Protein AF-A0A847GT94-F1 (afdb_monomer)

Radius of gyration: 16.69 Å; Cα contacts (8 Å, |Δi|>4): 353; chains: 1; bounding box: 42×31×48 Å

Secondary structure (DSSP, 8-state):
--HHHHHHHHHH-EEE-S-B-HHHHHHHHHHHHHHHH-TTT--HHHHHHHHHHHT-SS-TTTSS-BGGGSGGGGGGGGTT-TT-TTB-TTEEEETTEEEEHHHHTTHHHHHHHHHHHHTTSSHHHHSHHHHHHHHHHHHHHSTTHHHHHHHHSSS--S--HHHHHHHHHHHHHTTT-SSPPP-GGGS-TEEEPP-SBP-S--EEEETBEEEE-

Solvent-accessible surface area (backbone atoms only — not comparable to full-atom values): 11374 Å² total; per-residue (Å²): 134,56,54,67,54,9,53,53,45,26,61,69,44,61,32,34,25,16,35,22,36,52,69,51,55,51,42,35,50,53,49,48,53,52,40,62,73,33,64,93,72,32,46,74,67,55,52,46,52,42,51,54,45,57,72,33,90,87,34,75,89,67,43,38,39,37,57,62,55,36,84,90,38,38,72,64,55,60,76,78,64,80,92,54,98,45,59,41,80,52,26,26,9,48,90,78,36,18,34,43,33,74,20,55,32,27,24,51,52,16,30,54,28,39,56,33,32,78,71,65,40,63,44,85,58,23,32,70,69,42,44,47,51,46,58,51,42,55,55,67,73,52,48,45,75,67,42,39,53,65,61,64,44,89,56,93,55,65,57,38,67,67,36,25,41,41,25,18,54,39,18,31,47,42,72,84,31,95,78,54,79,71,60,66,87,56,31,32,75,54,37,43,48,36,83,54,61,54,88,65,72,43,32,38,32,50,67,96,44,78,48,72,61

Mean predicted aligned error: 7.81 Å

Foldseek 3Di:
DFFVVLLVVLQVAEFEAFAECAVQVLVLLVQVLVLLPDCVNDPPVLLLVLVCLCLDLPRVQPAWFFVCLHDVNQQVRRVPPPPTPGYDGQWAFYPFFIARSVLLRLLRLLQSLLSCCVVVHPVVCSDLVNSLVSLVCSCVVVCPDVVVVVVVPPDRHNDHSVSNSQSSVVSNVCSPDVDDDHPRSRTSPNYGYDPHHRPDWTWIHRPPDITID

pLDDT: mean 77.27, std 16.98, range [35.47, 96.38]

Structure (mmCIF, N/CA/C/O backbone):
data_AF-A0A847GT94-F1
#
_entry.id   AF-A0A847GT94-F1
#
loop_
_atom_site.group_PDB
_atom_site.id
_atom_site.type_symbol
_atom_site.label_atom_id
_atom_site.label_alt_id
_atom_site.label_comp_id
_atom_site.label_asym_id
_atom_site.label_entity_id
_atom_site.label_seq_id
_atom_site.pdbx_PDB_ins_code
_atom_site.Cartn_x
_atom_site.Cartn_y
_atom_site.Cartn_z
_atom_site.occupancy
_atom_site.B_iso_or_equiv
_atom_site.auth_seq_id
_atom_site.auth_comp_id
_atom_site.auth_asym_id
_atom_site.auth_atom_id
_atom_site.pdbx_PDB_model_num
ATOM 1 N N . MET A 1 1 ? 13.323 4.684 19.545 1.00 46.75 1 MET A N 1
ATOM 2 C CA . MET A 1 1 ? 12.422 4.563 20.713 1.00 46.75 1 MET A CA 1
ATOM 3 C C . MET A 1 1 ? 10.930 4.605 20.317 1.00 46.75 1 MET A C 1
ATOM 5 O O . MET A 1 1 ? 10.090 4.721 21.194 1.00 46.75 1 MET A O 1
ATOM 9 N N . ASN A 1 2 ? 10.575 4.447 19.026 1.00 64.31 2 ASN A N 1
ATOM 10 C CA . ASN A 1 2 ? 9.216 4.739 18.525 1.00 64.31 2 ASN A CA 1
ATOM 11 C C . ASN A 1 2 ? 8.409 3.483 18.176 1.00 64.31 2 ASN A C 1
ATOM 13 O O . ASN A 1 2 ? 7.208 3.449 18.407 1.00 64.31 2 ASN A O 1
ATOM 17 N N . GLU A 1 3 ? 9.080 2.436 17.689 1.00 74.75 3 GLU A N 1
ATOM 18 C CA . GLU A 1 3 ? 8.425 1.208 17.227 1.00 74.75 3 GLU A CA 1
ATOM 19 C C . GLU A 1 3 ? 7.722 0.451 18.357 1.00 74.75 3 GLU A C 1
ATOM 21 O O . GLU A 1 3 ? 6.544 0.125 18.268 1.00 74.75 3 GLU A O 1
ATOM 26 N N . PHE A 1 4 ? 8.428 0.233 19.469 1.00 72.12 4 PHE A N 1
ATOM 27 C CA . PHE A 1 4 ? 7.876 -0.460 20.631 1.00 72.12 4 PHE A CA 1
ATOM 28 C C . PHE A 1 4 ? 6.664 0.275 21.223 1.00 72.12 4 PHE A C 1
ATOM 30 O O . PHE A 1 4 ? 5.657 -0.347 21.548 1.00 72.12 4 PHE A O 1
ATOM 37 N N . THR A 1 5 ? 6.729 1.605 21.309 1.00 73.31 5 THR A N 1
ATOM 38 C CA . THR A 1 5 ? 5.626 2.444 21.797 1.00 73.31 5 THR A CA 1
ATOM 39 C C . THR A 1 5 ? 4.419 2.395 20.857 1.00 73.31 5 THR A C 1
ATOM 41 O O . THR A 1 5 ? 3.291 2.280 21.336 1.00 73.31 5 THR A O 1
ATOM 44 N N . GLY A 1 6 ? 4.641 2.424 19.537 1.00 75.38 6 GLY A N 1
ATOM 45 C CA . GLY A 1 6 ? 3.583 2.268 18.534 1.00 75.38 6 GLY A CA 1
ATOM 46 C C . GLY A 1 6 ? 2.891 0.907 18.634 1.00 75.38 6 GLY A C 1
ATOM 47 O O . GLY A 1 6 ? 1.664 0.845 18.699 1.00 75.38 6 GLY A O 1
ATOM 48 N N . LEU A 1 7 ? 3.667 -0.175 18.764 1.00 80.44 7 LEU A N 1
ATOM 49 C CA . LEU A 1 7 ? 3.149 -1.535 18.952 1.00 80.44 7 LEU A CA 1
ATOM 50 C C . LEU A 1 7 ? 2.350 -1.686 20.251 1.00 80.44 7 LEU A C 1
ATOM 52 O O . LEU A 1 7 ? 1.269 -2.275 20.244 1.00 80.44 7 LEU A O 1
ATOM 56 N N . LEU A 1 8 ? 2.856 -1.157 21.370 1.00 82.38 8 LEU A N 1
ATOM 57 C CA . LEU A 1 8 ? 2.126 -1.166 22.639 1.00 82.38 8 LEU A CA 1
ATOM 58 C C . LEU A 1 8 ? 0.804 -0.417 22.511 1.00 82.38 8 LEU A C 1
ATOM 60 O O . LEU A 1 8 ? -0.237 -0.939 22.902 1.00 82.38 8 LEU A O 1
ATOM 64 N N . ARG A 1 9 ? 0.822 0.776 21.914 1.00 81.56 9 ARG A N 1
ATOM 65 C CA . ARG A 1 9 ? -0.394 1.560 21.719 1.00 81.56 9 ARG A CA 1
ATOM 66 C C . ARG A 1 9 ? -1.402 0.815 20.851 1.00 81.56 9 ARG A C 1
ATOM 68 O O . ARG A 1 9 ? -2.532 0.631 21.284 1.00 81.56 9 ARG A O 1
ATOM 75 N N . LYS A 1 10 ? -0.972 0.285 19.701 1.00 85.81 10 LYS A N 1
ATOM 76 C CA . LYS A 1 10 ? -1.795 -0.525 18.785 1.00 85.81 10 LYS A CA 1
ATOM 77 C C . LYS A 1 10 ? -2.488 -1.698 19.499 1.00 85.81 10 LYS A C 1
ATOM 79 O O . LYS A 1 10 ? -3.627 -2.024 19.181 1.00 85.81 10 LYS A O 1
ATOM 84 N N . LYS A 1 11 ? -1.841 -2.313 20.495 1.00 86.06 11 LYS A N 1
ATOM 85 C CA . LYS A 1 11 ? -2.429 -3.395 21.309 1.00 86.06 11 LYS A CA 1
ATOM 86 C C . LYS A 1 11 ? -3.466 -2.922 22.329 1.00 86.06 11 LYS A C 1
ATOM 88 O O . LYS A 1 11 ? -4.255 -3.745 22.777 1.00 86.06 11 LYS A O 1
ATOM 93 N N . HIS A 1 12 ? -3.463 -1.652 22.719 1.00 85.88 12 HIS A N 1
ATOM 94 C CA . HIS A 1 12 ? -4.365 -1.105 23.737 1.00 85.88 12 HIS A CA 1
ATOM 95 C C . HIS A 1 12 ? -5.502 -0.248 23.169 1.00 85.88 12 HIS A C 1
ATOM 97 O O . HIS A 1 12 ? -6.468 -0.003 23.886 1.00 85.88 12 HIS A O 1
ATOM 103 N N . GLU A 1 13 ? -5.419 0.177 21.907 1.00 84.44 13 GLU A N 1
ATOM 104 C CA . GLU A 1 13 ? -6.506 0.901 21.241 1.00 84.44 13 GLU A CA 1
ATOM 105 C C . GLU A 1 13 ? -7.757 0.022 21.087 1.00 84.44 13 GLU A C 1
ATOM 107 O O . GLU A 1 13 ? -7.681 -1.148 20.700 1.00 84.44 13 GLU A O 1
ATOM 112 N N . TYR A 1 14 ? -8.912 0.616 21.371 1.00 86.88 14 TYR A N 1
ATOM 113 C CA . TYR A 1 14 ? -10.235 0.014 21.251 1.00 86.88 14 TYR A CA 1
ATOM 114 C C . TYR A 1 14 ? -11.170 0.992 20.547 1.00 86.88 14 TYR A C 1
ATOM 116 O O . TYR A 1 14 ? -10.943 2.199 20.558 1.00 86.88 14 TYR A O 1
ATOM 124 N N . GLY A 1 15 ? -12.218 0.456 19.930 1.00 85.44 15 GLY A N 1
ATOM 125 C CA . GLY A 1 15 ? -13.186 1.252 19.191 1.00 85.44 15 GLY A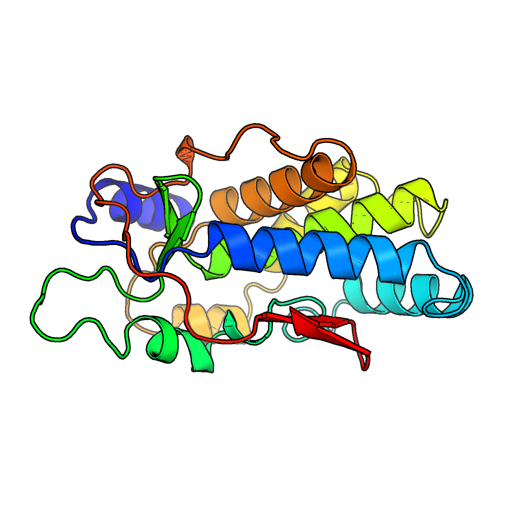 CA 1
ATOM 126 C C . GLY A 1 15 ? -13.519 0.657 17.833 1.00 85.44 15 GLY A C 1
ATOM 127 O O . GLY A 1 15 ? -13.135 -0.466 17.502 1.00 85.44 15 GLY A O 1
ATOM 128 N N . GLN A 1 16 ? -14.264 1.420 17.058 1.00 87.38 16 GLN A N 1
ATOM 129 C CA . GLN A 1 16 ? -14.682 1.122 15.705 1.00 87.38 16 GLN A CA 1
ATOM 130 C C . GLN A 1 16 ? -13.599 1.594 14.723 1.00 87.38 16 GLN A C 1
ATOM 132 O O . GLN A 1 16 ? -13.116 2.722 14.820 1.00 87.38 16 GLN A O 1
ATOM 137 N N . GLY A 1 17 ? -13.182 0.740 13.788 1.00 86.25 17 GLY A N 1
ATOM 138 C CA . GLY A 1 17 ? -12.301 1.159 12.697 1.00 86.25 17 GLY A CA 1
ATOM 139 C C . GLY A 1 17 ? -12.981 2.188 11.792 1.00 86.25 17 GLY A C 1
ATOM 140 O O . GLY A 1 17 ? -14.202 2.302 11.801 1.00 86.25 17 GLY A O 1
ATOM 141 N N . GLY A 1 18 ? -12.205 2.917 10.989 1.00 85.44 18 GLY A N 1
ATOM 142 C CA . GLY A 1 18 ? -12.775 3.730 9.911 1.00 85.44 18 GLY A CA 1
ATOM 143 C C . GLY A 1 18 ? -13.388 2.877 8.793 1.00 85.44 18 GLY A C 1
ATOM 144 O O . GLY A 1 18 ? -13.402 1.640 8.863 1.00 85.44 18 GLY A O 1
ATOM 145 N N . TYR A 1 19 ? -13.836 3.545 7.725 1.00 87.56 19 TYR A N 1
ATOM 146 C CA . TYR A 1 19 ? -14.555 2.923 6.611 1.00 87.56 19 TYR A CA 1
ATOM 147 C C . TYR A 1 19 ? -13.924 1.623 6.096 1.00 87.56 19 TYR A C 1
ATOM 149 O O . TYR A 1 19 ? -12.701 1.460 6.010 1.00 87.56 19 TYR A O 1
ATOM 157 N N . ARG A 1 20 ? -14.789 0.717 5.646 1.00 91.12 20 ARG A N 1
ATOM 158 C CA . ARG A 1 20 ? -14.417 -0.517 4.962 1.00 91.12 20 ARG A CA 1
ATOM 159 C C . ARG A 1 20 ? -13.917 -0.240 3.546 1.00 91.12 20 ARG A C 1
ATOM 161 O O . ARG A 1 20 ? -14.679 0.204 2.686 1.00 91.12 20 ARG A O 1
ATOM 168 N N . ALA A 1 21 ? -12.653 -0.566 3.293 1.00 90.69 21 ALA A N 1
ATOM 169 C CA . ALA A 1 21 ? -11.931 -0.247 2.061 1.00 90.69 21 ALA A CA 1
ATOM 170 C C . ALA A 1 21 ? -11.739 -1.441 1.101 1.00 90.69 21 ALA A C 1
ATOM 172 O O . ALA A 1 21 ? -11.140 -1.272 0.043 1.00 90.69 21 ALA A O 1
ATOM 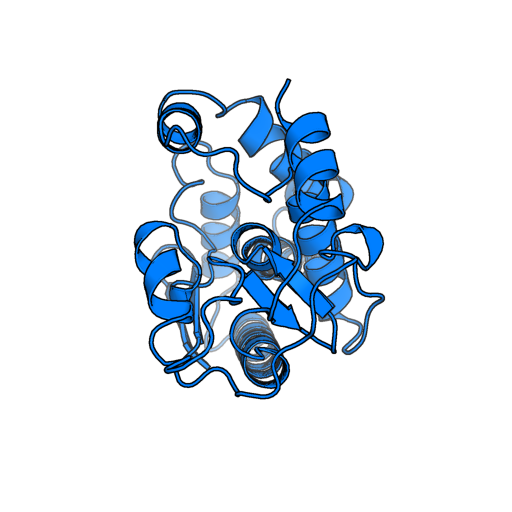173 N N . ASP A 1 22 ? -12.256 -2.631 1.428 1.00 91.94 22 ASP A N 1
ATOM 174 C CA . ASP A 1 22 ? -12.043 -3.890 0.683 1.00 91.94 22 ASP A CA 1
ATOM 175 C C . ASP A 1 22 ? -12.205 -3.771 -0.827 1.00 91.94 22 ASP A C 1
ATOM 177 O O . ASP A 1 22 ? -11.292 -4.057 -1.605 1.00 91.94 22 ASP A O 1
ATOM 181 N N . VAL A 1 23 ? -13.394 -3.323 -1.226 1.00 91.25 23 VAL A N 1
ATOM 182 C CA . VAL A 1 23 ? -13.789 -3.206 -2.627 1.00 91.25 23 VAL A CA 1
ATOM 183 C C . VAL A 1 23 ? -12.944 -2.145 -3.321 1.00 91.25 23 VAL A C 1
ATOM 185 O O . VAL A 1 23 ? -12.476 -2.371 -4.433 1.00 91.25 23 VAL A O 1
ATOM 188 N N . LYS A 1 24 ? -12.707 -1.012 -2.654 1.00 89.75 24 LYS A N 1
ATOM 189 C CA . LYS A 1 24 ? -11.990 0.125 -3.232 1.00 89.75 24 LYS A CA 1
ATOM 190 C C . LYS A 1 24 ? -10.510 -0.154 -3.438 1.00 89.75 24 LYS A C 1
ATOM 192 O O . LYS A 1 24 ? -9.996 0.109 -4.521 1.00 89.75 24 LYS A O 1
ATOM 197 N N . LEU A 1 25 ? -9.853 -0.784 -2.469 1.00 91.69 25 LEU A N 1
ATOM 198 C CA . LEU A 1 25 ? -8.471 -1.222 -2.631 1.00 91.69 25 LEU A CA 1
ATOM 199 C C . LEU A 1 25 ? -8.363 -2.268 -3.749 1.00 91.69 25 LEU A C 1
ATOM 201 O O . LEU A 1 25 ? -7.450 -2.184 -4.568 1.00 91.69 25 LEU A O 1
ATOM 205 N N . LEU A 1 26 ? -9.283 -3.240 -3.821 1.00 92.19 26 LEU A N 1
ATOM 206 C CA . LEU A 1 26 ? -9.260 -4.253 -4.884 1.00 92.19 26 LEU A CA 1
ATOM 207 C C . LEU A 1 26 ? -9.469 -3.637 -6.276 1.00 92.19 26 LEU A C 1
ATOM 209 O O . LEU A 1 26 ? -8.779 -4.017 -7.222 1.00 92.19 26 LEU A O 1
ATOM 213 N N . GLN A 1 27 ? -10.393 -2.682 -6.402 1.00 90.50 27 GLN A N 1
ATOM 214 C CA . GLN A 1 27 ? -10.591 -1.920 -7.635 1.00 90.50 27 GLN A CA 1
ATOM 215 C C . GLN A 1 27 ? -9.317 -1.163 -8.017 1.00 90.50 27 GLN A C 1
ATOM 217 O O . GLN A 1 27 ? -8.862 -1.300 -9.149 1.00 90.50 27 GLN A O 1
ATOM 222 N N . LEU A 1 28 ? -8.690 -0.463 -7.066 1.00 88.62 28 LEU A N 1
ATOM 223 C CA . LEU A 1 28 ? -7.437 0.258 -7.293 1.00 88.62 28 LEU A CA 1
ATOM 224 C C . LEU A 1 28 ? -6.326 -0.671 -7.793 1.00 88.62 28 LEU A C 1
ATOM 226 O O . LEU A 1 28 ? -5.684 -0.371 -8.798 1.00 88.62 28 LEU A O 1
ATOM 230 N N . ARG A 1 29 ? -6.144 -1.831 -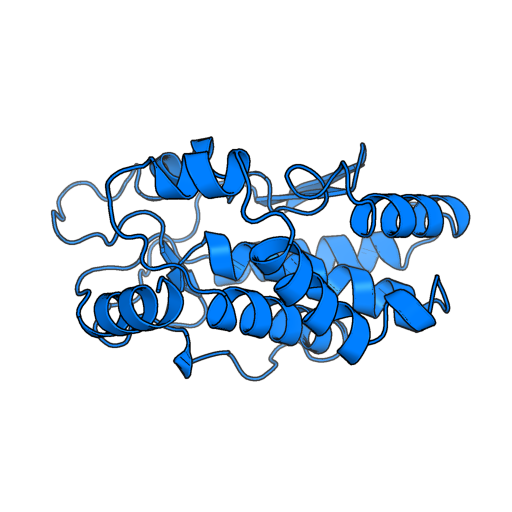7.153 1.00 90.44 29 ARG A N 1
ATOM 231 C CA . ARG A 1 29 ? -5.191 -2.865 -7.588 1.00 90.44 29 ARG A CA 1
ATOM 232 C C . ARG A 1 29 ? -5.465 -3.321 -9.012 1.00 90.44 29 ARG A C 1
ATOM 234 O O . ARG A 1 29 ? -4.548 -3.349 -9.824 1.00 90.44 29 ARG A O 1
ATOM 241 N N . ASN A 1 30 ? -6.706 -3.691 -9.317 1.00 90.56 30 ASN A N 1
ATOM 242 C CA . ASN A 1 30 ? -7.056 -4.215 -10.635 1.00 90.56 30 ASN A CA 1
ATOM 243 C C . ASN A 1 30 ? -6.861 -3.159 -11.731 1.00 90.56 30 ASN A C 1
ATOM 245 O O . ASN A 1 30 ? -6.281 -3.473 -12.771 1.00 90.56 30 ASN A O 1
ATOM 249 N N . SER A 1 31 ? -7.277 -1.914 -11.481 1.00 87.44 31 SER A N 1
ATOM 250 C CA . SER A 1 31 ? -7.027 -0.790 -12.386 1.00 87.44 31 SER A CA 1
ATOM 251 C C . SER A 1 31 ? -5.530 -0.597 -12.614 1.00 87.44 31 SER A C 1
ATOM 253 O O . SER A 1 31 ? -5.082 -0.550 -13.758 1.00 87.44 31 SER A O 1
ATOM 255 N N . PHE A 1 32 ? -4.739 -0.588 -11.538 1.00 86.56 32 PHE A N 1
ATOM 256 C CA . PHE A 1 32 ? -3.298 -0.382 -11.618 1.00 86.56 32 PHE A CA 1
ATOM 257 C C . PHE A 1 32 ? -2.576 -1.501 -12.376 1.00 86.56 32 PHE A C 1
ATOM 259 O O . PHE A 1 32 ? -1.780 -1.225 -13.271 1.00 86.56 32 PHE A O 1
ATOM 266 N N . VAL A 1 33 ? -2.879 -2.767 -12.073 1.00 90.12 33 VAL A N 1
ATOM 267 C CA . VAL A 1 33 ? -2.298 -3.924 -12.773 1.00 90.12 33 VAL A CA 1
ATOM 268 C C . VAL A 1 33 ? -2.640 -3.884 -14.262 1.00 90.12 33 VAL A C 1
ATOM 270 O O . VAL A 1 33 ? -1.766 -4.128 -15.095 1.00 90.12 33 VAL A O 1
ATOM 273 N N . ASN A 1 34 ? -3.886 -3.552 -14.611 1.00 88.75 34 ASN A N 1
ATOM 274 C CA . ASN A 1 34 ? -4.305 -3.424 -16.004 1.00 88.75 34 ASN A CA 1
ATOM 275 C C . ASN A 1 34 ? -3.540 -2.307 -16.728 1.00 88.75 34 ASN A C 1
ATOM 277 O O . ASN A 1 34 ? -3.028 -2.531 -17.823 1.00 88.75 34 ASN A O 1
ATOM 281 N N . TRP A 1 35 ? -3.410 -1.129 -16.114 1.00 84.69 35 TRP A N 1
ATOM 282 C CA . TRP A 1 35 ? -2.662 -0.017 -16.704 1.00 84.69 35 TRP A CA 1
ATOM 283 C C . TRP A 1 35 ? -1.181 -0.325 -16.855 1.00 84.69 35 TRP A C 1
ATOM 285 O O . TRP A 1 35 ? -0.620 -0.096 -17.920 1.00 84.69 35 TRP A O 1
ATOM 295 N N . TRP A 1 36 ? -0.553 -0.897 -15.829 1.00 89.12 36 TRP A N 1
ATOM 296 C CA . TRP A 1 36 ? 0.857 -1.254 -15.891 1.00 89.12 36 TRP A CA 1
ATOM 297 C C . TRP A 1 36 ? 1.131 -2.264 -17.005 1.00 89.12 36 TRP A C 1
ATOM 299 O O . TRP A 1 36 ? 2.090 -2.129 -17.760 1.00 89.12 36 TRP A O 1
ATOM 309 N N . ARG A 1 37 ? 0.296 -3.298 -17.131 1.00 90.44 37 ARG A N 1
ATOM 310 C CA . ARG A 1 37 ? 0.513 -4.369 -18.114 1.00 90.44 37 ARG A CA 1
ATOM 311 C C . ARG A 1 37 ? 0.142 -3.968 -19.538 1.00 90.44 37 ARG A C 1
ATOM 313 O O . ARG A 1 37 ? 0.598 -4.623 -20.470 1.00 90.44 37 ARG A O 1
ATOM 320 N N . ASN A 1 38 ? -0.649 -2.916 -19.726 1.00 87.88 38 ASN A N 1
ATOM 321 C CA . ASN A 1 38 ? -1.090 -2.478 -21.041 1.00 87.88 38 ASN A CA 1
ATOM 322 C C . ASN A 1 38 ? -0.145 -1.396 -21.623 1.00 87.88 38 ASN A C 1
ATOM 324 O O . ASN A 1 38 ? -0.104 -0.273 -21.114 1.00 87.88 38 ASN A O 1
ATOM 328 N N . PRO A 1 39 ? 0.572 -1.688 -22.729 1.00 83.81 39 PRO A N 1
ATOM 329 C CA . PRO A 1 39 ? 1.539 -0.763 -23.328 1.00 83.81 39 PRO A CA 1
ATOM 330 C C . PRO A 1 39 ? 0.945 0.550 -23.848 1.00 83.81 39 PRO A C 1
ATOM 332 O O . PRO A 1 39 ? 1.690 1.501 -24.056 1.00 83.81 39 PRO A O 1
ATOM 335 N N . SER A 1 40 ? -0.372 0.617 -24.069 1.00 84.50 40 SER A N 1
ATOM 336 C CA . SER A 1 40 ? -1.058 1.859 -24.442 1.00 84.50 40 SER A CA 1
ATOM 337 C C . SER A 1 40 ? -1.188 2.847 -23.279 1.00 84.50 40 SER A C 1
ATOM 339 O O . SER A 1 40 ? -1.467 4.015 -23.529 1.00 84.50 40 SER A O 1
ATOM 341 N N . TYR A 1 41 ? -1.004 2.394 -22.032 1.00 81.25 41 TYR A N 1
ATOM 342 C CA . TYR A 1 41 ? -1.007 3.248 -20.840 1.00 81.25 41 TYR A CA 1
ATOM 343 C C . TYR A 1 41 ? 0.396 3.489 -20.278 1.00 81.25 41 TYR A C 1
ATOM 345 O O . TYR A 1 41 ? 0.655 4.581 -19.786 1.00 81.25 41 TYR A O 1
ATOM 353 N N . PHE A 1 42 ? 1.283 2.488 -20.337 1.00 82.88 42 PHE A N 1
ATOM 354 C CA . PHE A 1 42 ? 2.659 2.600 -19.848 1.00 82.88 42 PHE A CA 1
ATOM 355 C C . PHE A 1 42 ? 3.661 1.939 -20.794 1.00 82.88 42 PHE A C 1
ATOM 357 O O . PHE A 1 42 ? 3.789 0.709 -20.860 1.00 82.88 42 PHE A O 1
ATOM 364 N N . SER A 1 43 ? 4.456 2.767 -21.461 1.00 88.56 43 SER A N 1
ATOM 365 C CA . SER A 1 43 ? 5.669 2.330 -22.144 1.00 88.56 43 SER A CA 1
ATOM 366 C C . SER A 1 43 ? 6.729 1.865 -21.140 1.00 88.56 43 SER A C 1
ATOM 368 O O . SER A 1 43 ? 6.748 2.245 -19.966 1.00 88.56 43 SER A O 1
ATOM 370 N N . ARG A 1 44 ? 7.688 1.061 -21.610 1.00 90.06 44 ARG A N 1
ATOM 371 C CA . ARG A 1 44 ? 8.809 0.600 -20.776 1.00 90.06 44 ARG A CA 1
ATOM 372 C C . ARG A 1 44 ? 9.633 1.763 -20.201 1.00 90.06 44 ARG A C 1
ATOM 374 O O . ARG A 1 44 ? 10.083 1.676 -19.062 1.00 90.06 44 ARG A O 1
ATOM 381 N N . SER A 1 45 ? 9.823 2.840 -20.965 1.00 89.00 45 SER A N 1
ATOM 382 C CA . SER A 1 45 ? 10.546 4.039 -20.517 1.00 89.00 45 SER A CA 1
ATOM 383 C C . SER A 1 45 ? 9.815 4.778 -19.401 1.00 89.00 45 SER A C 1
ATOM 385 O O . SER A 1 45 ? 10.455 5.193 -18.438 1.00 89.00 45 SER A O 1
ATOM 387 N N . GLU A 1 46 ? 8.488 4.894 -19.487 1.00 86.38 46 GLU A N 1
ATOM 388 C CA . GLU A 1 46 ? 7.681 5.519 -18.432 1.00 86.38 46 GLU A CA 1
ATOM 389 C C . GLU A 1 46 ? 7.742 4.696 -17.147 1.00 86.38 46 GLU A C 1
ATOM 391 O O . GLU A 1 46 ? 7.989 5.250 -16.080 1.00 86.38 46 GLU A O 1
ATOM 396 N N . LYS A 1 47 ? 7.645 3.365 -17.245 1.00 88.12 47 LYS A N 1
ATOM 397 C CA . LYS A 1 47 ? 7.828 2.464 -16.095 1.00 88.12 47 LYS A CA 1
ATOM 398 C C . LYS A 1 47 ? 9.209 2.610 -15.447 1.00 88.12 47 LYS A C 1
ATOM 400 O O . LYS A 1 47 ? 9.323 2.597 -14.225 1.00 88.12 47 LYS A O 1
ATOM 405 N N . GLN A 1 48 ? 10.270 2.769 -16.242 1.00 89.44 48 GLN A N 1
ATOM 406 C CA . GLN A 1 48 ? 11.615 3.000 -15.708 1.00 89.44 48 GLN A CA 1
ATOM 407 C C . GLN A 1 48 ? 11.724 4.364 -15.012 1.00 89.44 48 GLN A C 1
ATOM 409 O O . GLN A 1 48 ? 12.313 4.441 -13.935 1.00 89.44 48 GLN A O 1
ATOM 414 N N . ALA A 1 49 ? 11.152 5.424 -15.590 1.00 83.75 49 ALA A N 1
ATOM 415 C CA . ALA A 1 49 ? 11.126 6.753 -14.977 1.00 83.75 49 ALA A CA 1
ATOM 416 C C . ALA A 1 49 ? 10.374 6.735 -13.638 1.00 83.75 49 ALA A C 1
ATOM 418 O O . ALA A 1 49 ? 10.876 7.240 -12.637 1.00 83.75 49 ALA A O 1
ATOM 419 N N . VAL A 1 50 ? 9.233 6.047 -13.607 1.00 81.44 50 VAL A N 1
ATOM 420 C CA . VAL A 1 50 ? 8.449 5.744 -12.406 1.00 81.44 50 VAL A CA 1
ATOM 421 C C . VAL A 1 50 ? 9.306 5.099 -11.311 1.00 81.44 50 VAL A C 1
ATOM 423 O O . VAL A 1 50 ? 9.303 5.573 -10.175 1.00 81.44 50 VAL A O 1
ATOM 426 N N . ILE A 1 51 ? 10.047 4.033 -11.632 1.00 86.44 51 ILE A N 1
ATOM 427 C CA . ILE A 1 51 ? 10.876 3.320 -10.649 1.00 86.44 51 ILE A CA 1
ATOM 428 C C . ILE A 1 51 ? 12.064 4.166 -10.190 1.00 86.44 51 ILE A C 1
ATOM 430 O O . ILE A 1 51 ? 12.398 4.161 -9.006 1.00 86.44 51 ILE A O 1
ATOM 434 N N . ASN A 1 52 ? 12.669 4.940 -11.088 1.00 82.94 52 ASN A N 1
ATOM 435 C CA . ASN A 1 52 ? 13.742 5.859 -10.719 1.00 82.94 52 ASN A CA 1
ATOM 436 C C . ASN A 1 52 ? 13.247 6.925 -9.730 1.00 82.94 52 ASN A C 1
ATOM 438 O O . ASN A 1 52 ? 13.934 7.211 -8.750 1.00 82.94 52 ASN A O 1
ATOM 442 N N . GLU A 1 53 ? 12.050 7.469 -9.960 1.00 77.06 53 GLU A N 1
ATOM 443 C CA . GLU A 1 53 ? 11.422 8.455 -9.080 1.00 77.06 53 GLU A CA 1
ATOM 444 C C . GLU A 1 53 ? 11.070 7.845 -7.717 1.00 77.06 53 GLU A C 1
ATOM 446 O O . GLU A 1 53 ? 11.425 8.401 -6.679 1.00 77.06 53 GLU A O 1
ATOM 451 N N . LEU A 1 54 ? 10.458 6.654 -7.716 1.00 76.38 54 LEU A N 1
ATOM 452 C CA . LEU A 1 54 ? 10.113 5.884 -6.515 1.00 76.38 54 LEU A CA 1
ATOM 453 C C . LEU A 1 54 ? 11.329 5.665 -5.606 1.00 76.38 54 LEU A C 1
ATOM 455 O O . LEU A 1 54 ? 11.239 5.808 -4.391 1.00 76.38 54 LEU A O 1
ATOM 459 N N . HIS A 1 55 ? 12.477 5.322 -6.194 1.00 76.69 55 HIS A N 1
ATOM 460 C CA . HIS A 1 55 ? 13.709 5.030 -5.457 1.00 76.69 55 HIS A CA 1
ATOM 461 C C . HIS A 1 55 ? 14.611 6.253 -5.241 1.00 76.69 55 HIS A C 1
ATOM 463 O O . HIS A 1 55 ? 15.681 6.116 -4.625 1.00 76.69 55 HIS A O 1
ATOM 469 N N . SER A 1 56 ? 14.178 7.440 -5.679 1.00 72.75 56 SER A N 1
ATOM 470 C CA . SER A 1 56 ? 14.875 8.706 -5.461 1.00 72.75 56 SER A CA 1
ATOM 471 C C . SER A 1 56 ? 14.837 9.131 -3.989 1.00 72.75 56 SER A C 1
ATOM 473 O O . SER A 1 56 ? 13.863 8.921 -3.266 1.00 72.75 56 SER A O 1
ATOM 475 N N . ILE A 1 57 ? 15.920 9.748 -3.514 1.00 59.84 57 ILE A N 1
ATOM 476 C CA . ILE A 1 57 ? 16.052 10.220 -2.125 1.00 59.84 57 ILE A CA 1
ATOM 477 C C . ILE A 1 57 ? 15.210 11.489 -1.884 1.00 59.84 57 ILE A C 1
ATOM 479 O O . ILE A 1 57 ? 14.815 11.753 -0.750 1.00 59.84 57 ILE A O 1
ATOM 483 N N . SER A 1 58 ? 14.898 12.255 -2.935 1.00 56.00 58 SER A N 1
ATOM 484 C CA . SER A 1 58 ? 14.170 13.531 -2.856 1.00 56.00 58 SER A CA 1
ATOM 485 C C . SER A 1 58 ? 12.644 13.414 -2.968 1.00 56.00 58 SER A C 1
ATOM 487 O O . SER A 1 58 ? 11.951 14.362 -2.604 1.00 56.00 58 SER A O 1
ATOM 489 N N . SER A 1 59 ? 12.111 12.275 -3.427 1.00 51.88 59 SER A N 1
ATOM 490 C CA . SER A 1 59 ? 10.670 12.066 -3.663 1.00 51.88 59 SER A CA 1
ATOM 491 C C . SER A 1 59 ? 9.836 11.303 -2.599 1.00 51.88 59 SER A C 1
ATOM 493 O O . SER A 1 59 ? 8.616 11.213 -2.760 1.00 51.88 59 SER A O 1
ATOM 495 N N . PRO A 1 60 ? 10.370 10.806 -1.458 1.00 46.94 60 PRO A N 1
ATOM 496 C CA . PRO A 1 60 ? 9.664 9.814 -0.631 1.00 46.94 60 PRO A CA 1
ATOM 497 C C . PRO A 1 60 ? 8.414 10.329 0.101 1.00 46.94 60 PRO A C 1
ATOM 499 O O . PRO A 1 60 ? 7.759 9.563 0.800 1.00 46.94 60 PRO A O 1
ATOM 502 N N . ALA A 1 61 ? 8.081 11.616 -0.029 1.00 44.38 61 ALA A N 1
ATOM 503 C CA . ALA A 1 61 ? 6.877 12.223 0.533 1.00 44.38 61 ALA A CA 1
ATOM 504 C C . ALA A 1 61 ? 5.733 12.417 -0.484 1.00 44.38 61 ALA A C 1
ATOM 506 O O . ALA A 1 61 ? 4.686 12.932 -0.098 1.00 44.38 61 ALA A O 1
ATOM 507 N N . ARG A 1 62 ? 5.939 12.110 -1.775 1.00 45.38 62 ARG A N 1
ATOM 508 C CA . ARG A 1 62 ? 4.943 12.373 -2.838 1.00 45.38 62 ARG A CA 1
ATOM 509 C C . ARG A 1 62 ? 4.789 11.254 -3.858 1.00 45.38 62 ARG A C 1
ATOM 511 O O . ARG A 1 62 ? 3.781 11.206 -4.557 1.00 45.38 62 ARG A O 1
ATOM 518 N N . SER A 1 63 ? 5.770 10.373 -3.973 1.00 50.09 63 SER A N 1
ATOM 519 C CA . SER A 1 63 ? 5.753 9.320 -4.972 1.00 50.09 63 SER A CA 1
ATOM 520 C C . SER A 1 63 ? 5.130 8.051 -4.374 1.00 50.09 63 SER A C 1
ATOM 522 O O . SER A 1 63 ? 5.769 7.397 -3.550 1.00 50.09 63 SER A O 1
ATOM 524 N N . TRP A 1 64 ? 3.936 7.680 -4.856 1.00 59.44 64 TRP A N 1
ATOM 525 C CA . TRP A 1 64 ? 3.310 6.352 -4.684 1.00 59.44 64 TRP A CA 1
ATOM 526 C C . TRP A 1 64 ? 2.491 6.106 -3.423 1.00 59.44 64 TRP A C 1
ATOM 528 O O . TRP A 1 64 ? 2.464 5.004 -2.880 1.00 59.44 64 TRP A O 1
ATOM 538 N N . ASP A 1 65 ? 1.743 7.133 -3.034 1.00 66.50 65 ASP A N 1
ATOM 539 C CA . ASP A 1 65 ? 0.685 7.046 -2.041 1.00 66.50 65 ASP A CA 1
ATOM 540 C C . ASP A 1 65 ? -0.689 6.861 -2.711 1.00 66.50 65 ASP A C 1
ATOM 542 O O . ASP A 1 65 ? -0.949 7.366 -3.810 1.00 66.50 65 ASP A O 1
ATOM 546 N N . ILE A 1 66 ? -1.603 6.190 -2.013 1.00 65.88 66 ILE A N 1
ATOM 547 C CA . ILE A 1 66 ? -3.036 6.348 -2.252 1.00 65.88 66 ILE A CA 1
ATOM 548 C C . ILE A 1 66 ? -3.360 7.765 -1.776 1.00 65.88 66 ILE A C 1
ATOM 550 O O . ILE A 1 66 ? -3.240 8.067 -0.590 1.00 65.88 66 ILE A O 1
ATOM 554 N N . HIS A 1 67 ? -3.694 8.657 -2.704 1.00 67.38 67 HIS A N 1
ATOM 555 C CA . HIS A 1 67 ? -3.818 10.097 -2.490 1.00 67.38 67 HIS A CA 1
ATOM 556 C C . HIS A 1 67 ? -4.728 10.431 -1.319 1.00 67.38 67 HIS A C 1
ATOM 558 O O . HIS A 1 67 ? -4.442 11.302 -0.491 1.00 67.38 67 HIS A O 1
ATOM 564 N N . GLU A 1 68 ? -5.852 9.726 -1.267 1.00 65.88 68 GLU A N 1
ATOM 565 C CA . GLU A 1 68 ? -6.844 9.911 -0.241 1.00 65.88 68 GLU A CA 1
ATOM 566 C C . GLU A 1 68 ? -6.264 9.545 1.102 1.00 65.88 68 GLU A C 1
ATOM 568 O O . GLU A 1 68 ? -6.643 10.242 2.017 1.00 65.88 68 GLU A O 1
ATOM 573 N N . LEU A 1 69 ? -5.320 8.593 1.191 1.00 65.38 69 LEU A N 1
ATOM 574 C CA . LEU A 1 69 ? -4.675 8.052 2.394 1.00 65.38 69 LEU A CA 1
ATOM 575 C C . LEU A 1 69 ? -3.482 8.894 2.932 1.00 65.38 69 LEU A C 1
ATOM 577 O O . LEU A 1 69 ? -2.798 8.493 3.881 1.00 65.38 69 LEU A O 1
ATOM 581 N N . VAL A 1 70 ? -3.220 10.082 2.370 1.00 65.81 70 VAL A N 1
ATOM 582 C CA . VAL A 1 70 ? -2.062 10.931 2.730 1.00 65.81 70 VAL A CA 1
ATOM 583 C C . VAL A 1 70 ? -2.346 11.874 3.912 1.00 65.81 70 VAL A C 1
ATOM 585 O O . VAL A 1 70 ? -3.435 12.422 4.056 1.00 65.81 70 VAL A O 1
ATOM 588 N N . GLY A 1 71 ? -1.313 12.117 4.733 1.00 55.81 71 GLY A N 1
ATOM 589 C CA . GLY A 1 71 ? -1.219 13.014 5.903 1.00 55.81 71 GLY A CA 1
ATOM 590 C C . GLY A 1 71 ? -2.347 14.025 6.175 1.00 55.81 71 GLY A C 1
ATOM 591 O O . GLY A 1 71 ? -2.978 13.948 7.227 1.00 55.81 71 GLY A O 1
ATOM 592 N N . SER A 1 72 ? -2.589 14.987 5.278 1.00 47.03 72 SER A N 1
ATOM 593 C CA . SER A 1 72 ? -3.578 16.067 5.473 1.00 47.03 72 SER A CA 1
ATOM 594 C C . SER A 1 72 ? -5.033 15.623 5.307 1.00 47.03 72 SER A C 1
ATOM 596 O O . SER A 1 72 ? -5.934 16.282 5.824 1.00 47.03 72 SER A O 1
ATOM 598 N N . LYS A 1 73 ? -5.264 14.497 4.628 1.00 52.78 73 LYS A N 1
ATOM 599 C CA . LYS A 1 73 ? -6.585 13.915 4.391 1.00 52.78 73 LYS A CA 1
ATOM 600 C C . LYS A 1 73 ? -6.972 12.865 5.427 1.00 52.78 73 LYS A C 1
ATOM 602 O O . LYS A 1 73 ? -8.134 12.497 5.465 1.00 52.78 73 LYS A O 1
ATOM 607 N N . LYS A 1 74 ? -6.059 12.469 6.329 1.00 59.34 74 LYS A N 1
ATOM 608 C CA . LYS A 1 74 ? -6.303 11.490 7.412 1.00 59.34 74 LYS A CA 1
ATOM 609 C C . LYS A 1 74 ? -7.584 11.750 8.216 1.00 59.34 74 LYS A C 1
ATOM 611 O O . LYS A 1 74 ? -8.285 10.814 8.581 1.00 59.34 74 LYS A O 1
ATOM 616 N N . ARG A 1 75 ? -7.910 13.028 8.447 1.00 54.50 75 ARG A N 1
ATOM 617 C CA . ARG A 1 75 ? -9.124 13.458 9.163 1.00 54.50 75 ARG A CA 1
ATOM 618 C C . ARG A 1 75 ? -10.417 13.277 8.362 1.00 54.50 75 ARG A C 1
ATOM 620 O O . ARG A 1 75 ? -11.474 13.195 8.973 1.00 54.50 75 ARG A O 1
ATOM 627 N N . LEU A 1 76 ? -10.328 13.198 7.032 1.00 56.81 76 LEU A N 1
ATOM 628 C CA . LEU A 1 76 ? -11.483 13.115 6.139 1.00 56.81 76 LEU A CA 1
ATOM 629 C C . LEU A 1 76 ? -12.140 11.719 6.144 1.00 56.81 76 LEU A C 1
ATOM 631 O O . LEU A 1 76 ? -13.246 11.530 5.652 1.00 56.81 76 LEU A O 1
ATOM 635 N N . TRP A 1 77 ? -11.468 10.700 6.686 1.00 59.38 77 TRP A N 1
ATOM 636 C CA . TRP A 1 77 ? -11.906 9.300 6.539 1.00 59.38 77 TRP A CA 1
ATOM 637 C C . TRP A 1 77 ? -12.755 8.793 7.696 1.00 59.38 77 TRP A C 1
ATOM 639 O O . TRP A 1 77 ? -13.095 7.615 7.752 1.00 59.38 77 TRP A O 1
ATOM 649 N N . THR A 1 78 ? -13.093 9.688 8.617 1.00 57.75 78 THR A N 1
ATOM 650 C CA . THR A 1 78 ? -14.012 9.435 9.729 1.00 57.75 78 THR A CA 1
ATOM 651 C C . THR A 1 78 ? -15.153 10.458 9.746 1.00 57.75 78 THR A C 1
ATOM 653 O O . THR A 1 78 ? -15.843 10.591 10.749 1.00 57.75 78 THR A O 1
ATOM 656 N N . GLU A 1 79 ? -15.357 11.200 8.647 1.00 56.84 79 GLU A N 1
ATOM 657 C CA . GLU A 1 79 ? -16.257 12.367 8.588 1.00 56.84 79 GLU A CA 1
ATOM 658 C C . GLU A 1 79 ? -17.752 12.054 8.718 1.00 56.84 79 GLU A C 1
ATOM 660 O O . GLU A 1 79 ? -18.530 12.965 9.006 1.00 56.84 79 GLU A O 1
ATOM 665 N N . HIS A 1 80 ? -18.182 10.799 8.537 1.00 53.72 80 HIS A N 1
ATOM 666 C CA . HIS A 1 80 ? -19.606 10.432 8.607 1.00 53.72 80 HIS A CA 1
ATOM 667 C C . HIS A 1 80 ? -19.953 9.310 9.581 1.00 53.72 80 HIS A C 1
ATOM 669 O O . HIS A 1 80 ? -21.020 8.712 9.456 1.00 53.72 80 HIS A O 1
ATOM 675 N N . VAL A 1 81 ? -19.142 9.072 10.611 1.00 51.06 81 VAL A N 1
ATOM 676 C CA . VAL A 1 81 ? -19.642 8.308 11.762 1.00 51.06 81 VAL A CA 1
ATOM 677 C C . VAL A 1 81 ? -20.260 9.290 12.753 1.00 51.06 81 VAL A C 1
ATOM 679 O O . VAL A 1 81 ? -19.655 9.695 13.742 1.00 51.06 81 VAL A O 1
ATOM 682 N N . THR A 1 82 ? -21.470 9.751 12.446 1.00 44.16 82 THR A N 1
ATOM 683 C CA . THR A 1 82 ? -22.273 10.532 13.387 1.00 44.16 82 THR A CA 1
ATOM 684 C C . THR A 1 82 ? -22.855 9.597 14.449 1.00 44.16 82 THR A C 1
ATOM 686 O O . THR A 1 82 ? -23.536 8.625 14.133 1.00 44.16 82 THR A O 1
ATOM 689 N N . GLY A 1 83 ? -22.590 9.895 15.725 1.00 45.91 83 GLY A N 1
ATOM 690 C CA . GLY A 1 83 ? -23.213 9.209 16.865 1.00 45.91 83 GLY A CA 1
ATOM 691 C C . GLY A 1 83 ? -22.388 8.112 17.543 1.00 45.91 83 GLY A C 1
ATOM 692 O O . GLY A 1 83 ? -22.947 7.386 18.361 1.00 45.91 83 GLY A O 1
ATOM 693 N N . VAL A 1 84 ? -21.088 7.986 17.248 1.00 48.56 84 VAL A N 1
ATOM 694 C CA . VAL A 1 84 ? -20.197 7.054 17.957 1.00 48.56 84 VAL A CA 1
ATOM 695 C C . VAL A 1 84 ? -18.891 7.767 18.312 1.00 48.56 84 VAL A C 1
ATOM 697 O O . VAL A 1 84 ? -18.033 7.960 17.456 1.00 48.56 84 VAL A O 1
ATOM 700 N N . ASP A 1 85 ? -18.728 8.129 19.584 1.00 55.75 85 ASP A N 1
ATOM 701 C CA . ASP A 1 85 ? -17.480 8.680 20.142 1.00 55.75 85 ASP A CA 1
ATOM 702 C C . ASP A 1 85 ? -16.318 7.652 20.169 1.00 55.75 85 ASP A C 1
ATOM 704 O O . ASP A 1 85 ? -15.209 7.974 20.586 1.00 55.75 85 ASP A O 1
ATOM 708 N N . ASP A 1 86 ? -16.544 6.427 19.675 1.00 70.25 86 ASP A N 1
ATOM 709 C CA . ASP A 1 86 ? -15.614 5.290 19.723 1.00 70.25 86 ASP A CA 1
ATOM 710 C C . ASP A 1 86 ? -14.878 5.005 18.394 1.00 70.25 86 ASP A C 1
ATOM 712 O O . ASP A 1 86 ? -14.377 3.898 18.210 1.00 70.25 86 ASP A O 1
ATOM 716 N N . VAL A 1 87 ? -14.806 5.925 17.424 1.00 75.06 87 VAL A N 1
ATOM 717 C CA . VAL A 1 87 ? -14.038 5.669 16.182 1.00 75.06 87 VAL A CA 1
ATOM 718 C C . VAL A 1 87 ? -12.544 5.895 16.394 1.00 75.06 87 VAL A C 1
ATOM 720 O O . VAL A 1 87 ? -12.106 6.974 16.798 1.00 75.06 87 VAL A O 1
ATOM 723 N N . ILE A 1 88 ? -11.731 4.906 16.023 1.00 80.50 88 ILE A N 1
ATOM 724 C CA . ILE A 1 88 ? -10.274 5.031 16.044 1.00 80.50 88 ILE A CA 1
ATOM 725 C C . ILE A 1 88 ? -9.842 5.854 14.827 1.00 80.50 88 ILE A C 1
ATOM 727 O O . ILE A 1 88 ? -9.801 5.366 13.693 1.00 80.50 88 ILE A O 1
ATOM 731 N N . ALA A 1 89 ? -9.512 7.122 15.064 1.00 75.75 89 ALA A N 1
ATOM 732 C CA . ALA A 1 89 ? -9.082 8.047 14.022 1.00 75.75 89 ALA A CA 1
ATOM 733 C C . ALA A 1 89 ? -7.902 7.504 13.192 1.00 75.75 89 ALA A C 1
ATOM 735 O O . ALA A 1 89 ? -7.012 6.826 13.707 1.00 75.75 89 ALA A O 1
ATOM 736 N N . ASN A 1 90 ? -7.861 7.874 11.908 1.00 77.56 90 ASN A N 1
ATOM 737 C CA . ASN A 1 90 ? -6.793 7.520 10.960 1.00 77.56 90 ASN A CA 1
ATOM 738 C C . ASN A 1 90 ? -6.634 6.006 10.710 1.00 77.56 90 ASN A C 1
ATOM 740 O O . ASN A 1 90 ? -5.559 5.548 10.304 1.00 77.56 90 ASN A O 1
ATOM 744 N N . THR A 1 91 ? -7.695 5.230 10.929 1.00 84.81 91 THR A N 1
ATOM 745 C CA . THR A 1 91 ? -7.745 3.802 10.605 1.00 84.81 91 THR A CA 1
ATOM 746 C C . THR A 1 91 ? -8.715 3.524 9.466 1.00 84.81 91 THR A C 1
ATOM 748 O O . THR A 1 91 ? -9.565 4.349 9.138 1.00 84.81 91 THR A O 1
ATOM 751 N N . LEU A 1 92 ? -8.584 2.350 8.861 1.00 88.81 92 LEU A N 1
ATOM 752 C CA . LEU A 1 92 ? -9.564 1.796 7.937 1.00 88.81 92 LEU A CA 1
ATOM 753 C C . LEU A 1 92 ? -9.854 0.347 8.295 1.00 88.81 92 LEU A C 1
ATOM 755 O O . LEU A 1 92 ? -9.052 -0.319 8.960 1.00 88.81 92 LEU A O 1
ATOM 759 N N . THR A 1 93 ? -10.984 -0.143 7.803 1.00 92.81 93 THR A N 1
ATOM 760 C CA . THR A 1 93 ? -11.339 -1.554 7.885 1.00 92.81 93 THR A CA 1
ATOM 761 C C . THR A 1 93 ? -10.991 -2.254 6.576 1.00 92.81 93 THR A C 1
ATOM 763 O O . THR A 1 93 ? -11.423 -1.840 5.501 1.00 92.81 93 THR A O 1
ATOM 766 N N . TYR A 1 94 ? -10.233 -3.342 6.659 1.00 94.31 94 TYR A N 1
ATOM 767 C CA . TYR A 1 94 ? -9.907 -4.203 5.529 1.00 94.31 94 TYR A CA 1
ATOM 768 C C . TYR A 1 94 ? -9.998 -5.671 5.944 1.00 94.31 94 TYR A C 1
ATOM 770 O O . TYR A 1 94 ? -9.369 -6.104 6.908 1.00 94.31 94 TYR A O 1
ATOM 778 N N . LYS A 1 95 ? -10.830 -6.426 5.233 1.00 94.31 95 LYS A N 1
ATOM 779 C CA . LYS A 1 95 ? -11.104 -7.855 5.365 1.00 94.31 95 LYS A CA 1
ATOM 780 C C . LYS A 1 95 ? -11.402 -8.242 6.814 1.00 94.31 95 LYS A C 1
ATOM 782 O O . LYS A 1 95 ? -10.866 -9.203 7.356 1.00 94.31 95 LYS A O 1
ATOM 787 N N . GLY A 1 96 ? -12.260 -7.445 7.454 1.00 93.44 96 GLY A N 1
ATOM 788 C CA . GLY A 1 96 ? -12.699 -7.656 8.836 1.00 93.44 96 GLY A CA 1
ATOM 789 C C . GLY A 1 96 ? -11.662 -7.305 9.910 1.00 93.44 96 GLY A C 1
ATOM 790 O O . GLY A 1 96 ? -11.863 -7.650 11.073 1.00 93.44 96 GLY A O 1
ATOM 791 N N . LYS A 1 97 ? -10.566 -6.627 9.553 1.00 95.50 97 LYS A N 1
ATOM 792 C CA . LYS A 1 97 ? -9.525 -6.156 10.477 1.00 95.50 97 LYS A CA 1
ATOM 793 C C . LYS A 1 97 ? -9.328 -4.647 10.352 1.00 95.50 97 LYS A C 1
ATOM 795 O O . LYS A 1 97 ? -9.627 -4.066 9.312 1.00 95.50 97 LYS A O 1
ATOM 800 N N . VAL A 1 98 ? -8.837 -4.019 11.418 1.00 92.25 98 VAL A N 1
ATOM 801 C CA . VAL A 1 98 ? -8.633 -2.566 11.490 1.00 92.25 98 VAL A CA 1
ATOM 802 C C . VAL A 1 98 ? -7.146 -2.255 11.433 1.00 92.25 98 VAL A C 1
ATOM 804 O O . VAL A 1 98 ? -6.367 -2.817 12.206 1.00 92.25 98 VAL A O 1
ATOM 807 N N . PHE A 1 99 ? -6.762 -1.351 10.536 1.00 91.56 99 PHE A N 1
ATOM 808 C CA . PHE A 1 99 ? -5.366 -0.994 10.298 1.00 91.56 99 PHE A CA 1
ATOM 809 C C . PHE A 1 99 ? -5.161 0.518 10.278 1.00 91.56 99 PHE A C 1
ATOM 811 O O . PHE A 1 99 ? -6.021 1.240 9.761 1.00 91.56 99 PHE A O 1
ATOM 818 N N . PRO A 1 100 ? -4.010 1.014 10.764 1.00 87.38 100 PRO A N 1
ATOM 819 C CA . PRO A 1 100 ? -3.590 2.380 10.508 1.00 87.38 100 PRO A CA 1
ATOM 820 C C . PRO A 1 100 ? -3.436 2.603 9.005 1.00 87.38 100 PRO A C 1
ATOM 822 O O . PRO A 1 100 ? -2.712 1.887 8.310 1.00 87.38 100 PRO A O 1
ATOM 825 N N . VAL A 1 101 ? -4.089 3.632 8.483 1.00 82.75 101 VAL A N 1
ATOM 826 C CA . VAL A 1 101 ? -4.103 3.875 7.038 1.00 82.75 101 VAL A CA 1
ATOM 827 C C . VAL A 1 101 ? -2.714 4.181 6.480 1.00 82.75 101 VAL A C 1
ATOM 829 O O . VAL A 1 101 ? -2.375 3.768 5.377 1.00 82.75 101 VAL A O 1
ATOM 832 N N . ALA A 1 102 ? -1.876 4.880 7.240 1.00 78.94 102 ALA A N 1
ATOM 833 C CA . ALA A 1 102 ? -0.530 5.196 6.785 1.00 78.94 102 ALA A CA 1
ATOM 834 C C . ALA A 1 102 ? 0.369 3.955 6.653 1.00 78.94 102 ALA A C 1
ATOM 836 O O . ALA A 1 102 ? 1.434 4.042 6.040 1.00 78.94 102 ALA A O 1
ATOM 837 N N . GLU A 1 103 ? 0.004 2.834 7.280 1.00 85.81 103 GLU A N 1
ATOM 838 C CA . GLU A 1 103 ? 0.631 1.538 7.021 1.00 85.81 103 GLU A CA 1
ATOM 839 C C . GLU A 1 103 ? 0.062 0.944 5.733 1.00 85.81 103 GLU A C 1
ATOM 841 O O . GLU A 1 103 ? 0.833 0.624 4.832 1.00 85.81 103 GLU A O 1
ATOM 846 N N . VAL A 1 104 ? -1.272 0.925 5.593 1.00 88.62 104 VAL A N 1
ATOM 847 C CA . VAL A 1 104 ? -1.967 0.445 4.382 1.00 88.62 104 VAL A CA 1
ATOM 848 C C . VAL A 1 104 ? -1.486 1.163 3.121 1.00 88.62 104 VAL A C 1
ATOM 850 O O . VAL A 1 104 ? -1.410 0.557 2.060 1.00 88.62 104 VAL A O 1
ATOM 853 N N . ASN A 1 105 ? -1.083 2.428 3.221 1.00 84.31 105 ASN A N 1
ATOM 854 C CA . ASN A 1 105 ? -0.580 3.200 2.089 1.00 84.31 105 ASN A CA 1
ATOM 855 C C . ASN A 1 105 ? 0.631 2.557 1.383 1.00 84.31 105 ASN A C 1
ATOM 857 O O . ASN A 1 105 ? 0.803 2.718 0.178 1.00 84.31 105 ASN A O 1
ATOM 861 N N . TYR A 1 106 ? 1.440 1.770 2.106 1.00 84.88 106 TYR A N 1
ATOM 862 C CA . TYR A 1 106 ? 2.595 1.054 1.546 1.00 84.88 106 TYR A CA 1
ATOM 863 C C . TYR A 1 106 ? 2.211 -0.146 0.667 1.00 84.88 106 TYR A C 1
ATOM 865 O O . TYR A 1 106 ? 3.069 -0.734 0.008 1.00 84.88 106 TYR A O 1
ATOM 873 N N . LEU A 1 107 ? 0.924 -0.478 0.585 1.00 90.56 107 LEU A N 1
ATOM 874 C CA . LEU A 1 107 ? 0.384 -1.467 -0.343 1.00 90.56 107 LEU A CA 1
ATOM 875 C C . LEU A 1 107 ? 0.810 -1.203 -1.795 1.00 90.56 107 LEU A C 1
ATOM 877 O O . LEU A 1 107 ? 1.240 -2.124 -2.491 1.00 90.56 107 LEU A O 1
ATOM 881 N N . LEU A 1 108 ? 0.724 0.053 -2.251 1.00 87.31 108 LEU A N 1
ATOM 882 C CA . LEU A 1 108 ? 1.104 0.419 -3.619 1.00 87.31 108 LEU A CA 1
ATOM 883 C C . LEU A 1 108 ? 2.610 0.296 -3.856 1.00 87.31 108 LEU A C 1
ATOM 885 O O . LEU A 1 108 ? 3.017 -0.125 -4.936 1.00 87.31 108 LEU A O 1
ATOM 889 N N . TRP A 1 109 ? 3.429 0.583 -2.841 1.00 87.25 109 TRP A N 1
ATOM 890 C CA . TRP A 1 109 ? 4.880 0.415 -2.914 1.00 87.25 109 TRP A CA 1
ATOM 891 C C . TRP A 1 109 ? 5.253 -1.024 -3.287 1.00 87.25 109 TRP A C 1
ATOM 893 O O . TRP A 1 109 ? 6.014 -1.256 -4.227 1.00 87.25 109 TRP A O 1
ATOM 903 N N . GLY A 1 110 ? 4.689 -2.002 -2.576 1.00 91.50 110 GLY A N 1
ATOM 904 C CA . GLY A 1 110 ? 4.907 -3.418 -2.870 1.00 91.50 110 GLY A CA 1
ATOM 905 C C . GLY A 1 110 ? 4.428 -3.819 -4.261 1.00 91.50 110 GLY A C 1
ATOM 906 O O . GLY A 1 110 ? 5.157 -4.466 -5.014 1.00 91.50 110 GLY A O 1
ATOM 907 N N . LEU A 1 111 ? 3.212 -3.390 -4.606 1.00 92.69 111 LEU A N 1
ATOM 908 C CA . LEU A 1 111 ? 2.547 -3.724 -5.863 1.00 92.69 111 LEU A CA 1
ATOM 909 C C . LEU A 1 111 ? 3.341 -3.232 -7.083 1.00 92.69 111 LEU A C 1
ATOM 911 O O . LEU A 1 111 ? 3.594 -4.002 -8.010 1.00 92.69 111 LEU A O 1
ATOM 915 N N . VAL A 1 112 ? 3.767 -1.966 -7.074 1.00 89.88 112 VAL A N 1
ATOM 916 C CA . VAL A 1 112 ? 4.496 -1.338 -8.190 1.00 89.88 112 VAL A CA 1
ATOM 917 C C . VAL A 1 112 ? 5.858 -1.988 -8.398 1.00 89.88 112 VAL A C 1
ATOM 919 O O . VAL A 1 112 ? 6.237 -2.276 -9.533 1.00 89.88 112 VAL A O 1
ATOM 922 N N . ASN A 1 113 ? 6.596 -2.255 -7.317 1.00 92.38 113 ASN A N 1
ATOM 923 C CA . ASN A 1 113 ? 7.910 -2.873 -7.454 1.00 92.38 113 ASN A CA 1
ATOM 924 C C . ASN A 1 113 ? 7.819 -4.315 -7.968 1.00 92.38 113 ASN A C 1
ATOM 926 O O . ASN A 1 113 ? 8.653 -4.695 -8.784 1.00 92.38 113 ASN A O 1
ATOM 930 N N . HIS A 1 114 ? 6.809 -5.097 -7.568 1.00 95.12 114 HIS A N 1
ATOM 931 C CA . HIS A 1 114 ? 6.645 -6.446 -8.115 1.00 95.12 114 HIS A CA 1
ATOM 932 C C . HIS A 1 114 ? 6.343 -6.391 -9.615 1.00 95.12 114 HIS A C 1
ATOM 934 O O . HIS A 1 114 ? 7.013 -7.054 -10.400 1.00 95.12 114 HIS A O 1
ATOM 940 N N . LEU A 1 115 ? 5.413 -5.535 -10.042 1.00 94.25 115 LEU A N 1
ATOM 941 C CA . LEU A 1 115 ? 5.115 -5.358 -11.465 1.00 94.25 115 LEU A CA 1
ATOM 942 C C . LEU A 1 115 ? 6.351 -4.933 -12.280 1.00 94.25 115 LEU A C 1
ATOM 944 O O . LEU A 1 115 ? 6.582 -5.436 -13.379 1.00 94.25 115 LEU A O 1
ATOM 948 N N . ALA A 1 116 ? 7.186 -4.044 -11.737 1.00 93.69 116 ALA A N 1
ATOM 949 C CA . ALA A 1 116 ? 8.444 -3.659 -12.371 1.00 93.69 116 ALA A CA 1
ATOM 950 C C . ALA A 1 116 ? 9.479 -4.794 -12.396 1.00 93.69 116 ALA A C 1
ATOM 952 O O . ALA A 1 116 ? 10.205 -4.940 -13.381 1.00 93.69 116 ALA A O 1
ATOM 953 N N . PHE A 1 117 ? 9.538 -5.606 -11.341 1.00 96.38 117 PHE A N 1
ATOM 954 C CA . PHE A 1 117 ? 10.390 -6.787 -11.281 1.00 96.38 117 PHE A CA 1
ATOM 955 C C . PHE A 1 117 ? 9.982 -7.830 -12.334 1.00 96.38 117 PHE A C 1
ATOM 957 O O . PHE A 1 117 ? 10.859 -8.306 -13.055 1.00 96.38 117 PHE A O 1
ATOM 964 N N . GLU A 1 118 ? 8.679 -8.116 -12.494 1.00 95.81 118 GLU A N 1
ATOM 965 C CA . GLU A 1 118 ? 8.152 -8.995 -13.558 1.00 95.81 118 GLU A CA 1
ATOM 966 C C . GLU A 1 118 ? 8.561 -8.498 -14.960 1.00 95.81 118 GLU A C 1
ATOM 968 O O . GLU A 1 118 ? 8.922 -9.297 -15.821 1.00 95.81 118 GLU A O 1
ATOM 973 N N . ASP A 1 119 ? 8.589 -7.178 -15.176 1.00 94.81 119 ASP A N 1
ATOM 974 C CA . ASP A 1 119 ? 8.991 -6.556 -16.448 1.00 94.81 119 ASP A CA 1
ATOM 975 C C . ASP A 1 119 ? 10.522 -6.458 -16.656 1.00 94.81 119 ASP A C 1
ATOM 977 O O . ASP A 1 119 ? 10.996 -5.969 -17.695 1.00 94.81 119 ASP A O 1
ATOM 981 N N . GLY A 1 120 ? 11.331 -6.880 -15.680 1.00 95.50 120 GLY A N 1
ATOM 982 C CA . GLY A 1 120 ? 12.792 -6.776 -15.727 1.00 95.50 120 GLY A CA 1
ATOM 983 C C . GLY A 1 120 ? 13.313 -5.337 -15.618 1.00 95.50 120 GLY A C 1
ATOM 984 O O . GLY A 1 120 ? 14.342 -5.000 -16.210 1.00 95.50 120 GLY A O 1
ATOM 985 N N . ILE A 1 121 ? 12.590 -4.461 -14.920 1.00 93.75 121 ILE A N 1
ATOM 986 C CA . ILE A 1 121 ? 12.916 -3.041 -14.734 1.00 93.75 121 ILE A CA 1
ATOM 987 C C . ILE A 1 121 ? 13.624 -2.870 -13.391 1.00 93.75 121 ILE A C 1
ATOM 989 O O . ILE A 1 121 ? 13.059 -3.170 -12.341 1.00 93.75 121 ILE A O 1
ATOM 993 N N . ALA A 1 122 ? 14.874 -2.396 -13.437 1.00 90.56 122 ALA A N 1
ATOM 994 C CA . ALA A 1 122 ? 15.725 -2.169 -12.265 1.00 90.56 122 ALA A CA 1
ATOM 995 C C . ALA A 1 122 ? 15.698 -3.325 -11.239 1.00 90.56 122 ALA A C 1
ATOM 997 O O . ALA A 1 122 ? 15.604 -3.092 -10.040 1.00 90.56 122 ALA A O 1
ATOM 998 N N . VAL A 1 123 ? 15.813 -4.572 -11.711 1.00 93.88 123 VAL A N 1
ATOM 999 C CA . VAL A 1 123 ? 15.645 -5.824 -10.935 1.00 93.88 123 VAL A CA 1
ATOM 1000 C C . VAL A 1 123 ? 16.391 -5.832 -9.590 1.00 93.88 123 VAL A C 1
ATOM 1002 O O . VAL A 1 123 ? 15.876 -6.306 -8.578 1.00 93.88 123 VAL A O 1
ATOM 1005 N N . ALA A 1 124 ? 17.603 -5.272 -9.541 1.00 91.12 124 ALA A N 1
ATOM 1006 C CA . ALA A 1 124 ? 18.389 -5.181 -8.307 1.00 91.12 124 ALA A CA 1
ATOM 1007 C C . ALA A 1 124 ? 17.756 -4.268 -7.233 1.00 91.12 124 ALA A C 1
ATOM 1009 O O . ALA A 1 124 ? 18.014 -4.441 -6.046 1.00 91.12 124 ALA A O 1
ATOM 1010 N N . GLN A 1 125 ? 16.930 -3.306 -7.636 1.00 88.00 125 GLN A N 1
ATOM 1011 C CA . GLN A 1 125 ? 16.231 -2.354 -6.767 1.00 88.00 125 GLN A CA 1
ATOM 1012 C C . GLN A 1 125 ? 14.785 -2.776 -6.500 1.00 88.00 125 GLN A C 1
ATOM 1014 O O . GLN A 1 125 ? 14.262 -2.524 -5.419 1.00 88.00 125 GLN A O 1
ATOM 1019 N N . THR A 1 126 ? 14.154 -3.418 -7.482 1.00 92.88 126 THR A N 1
ATOM 1020 C CA . THR A 1 126 ? 12.738 -3.778 -7.445 1.00 92.88 126 THR A CA 1
ATOM 1021 C C . THR A 1 126 ? 12.485 -5.181 -6.933 1.00 92.88 126 THR A C 1
ATOM 1023 O O . THR A 1 126 ? 11.331 -5.497 -6.740 1.00 92.88 126 THR A O 1
ATOM 1026 N N . ASN A 1 127 ? 13.487 -6.030 -6.680 1.00 94.62 127 ASN A N 1
ATOM 1027 C CA . ASN A 1 127 ? 13.245 -7.330 -6.040 1.00 94.62 127 ASN A CA 1
ATOM 1028 C C . ASN A 1 127 ? 12.707 -7.187 -4.603 1.00 94.62 127 ASN A C 1
ATOM 1030 O O . ASN A 1 127 ? 12.904 -6.160 -3.951 1.00 94.62 127 ASN A O 1
ATOM 1034 N N . PHE A 1 128 ? 12.081 -8.255 -4.103 1.00 94.12 128 PHE A N 1
ATOM 1035 C CA . PHE A 1 128 ? 11.428 -8.287 -2.794 1.00 94.12 128 PHE A CA 1
ATOM 1036 C C . PHE A 1 128 ? 12.323 -7.783 -1.649 1.00 94.12 128 PHE A C 1
ATOM 1038 O O . PHE A 1 128 ? 11.931 -6.877 -0.916 1.00 94.12 128 PHE A O 1
ATOM 1045 N N . ASP A 1 129 ? 13.543 -8.305 -1.516 1.00 92.19 129 ASP A N 1
ATOM 1046 C CA . ASP A 1 129 ? 14.437 -7.932 -0.413 1.00 92.19 129 ASP A CA 1
ATOM 1047 C C . ASP A 1 129 ? 14.835 -6.453 -0.475 1.00 92.19 129 ASP A C 1
ATOM 1049 O O . ASP A 1 129 ? 14.820 -5.751 0.542 1.00 92.19 129 ASP A O 1
ATOM 1053 N N . SER A 1 130 ? 15.160 -5.955 -1.670 1.00 88.44 130 SER A N 1
ATOM 1054 C CA . SER A 1 130 ? 15.490 -4.544 -1.889 1.00 88.44 130 SER A CA 1
ATOM 1055 C C . SER A 1 130 ? 14.315 -3.629 -1.561 1.00 88.44 130 SER A C 1
ATOM 1057 O O . SER A 1 130 ? 14.505 -2.590 -0.928 1.00 88.44 130 SER A O 1
ATOM 1059 N N . VAL A 1 131 ? 13.100 -4.030 -1.930 1.00 86.81 131 VAL A N 1
ATOM 1060 C CA . VAL A 1 131 ? 11.859 -3.303 -1.641 1.00 86.81 131 VAL A CA 1
ATOM 1061 C C . VAL A 1 131 ? 11.644 -3.137 -0.145 1.00 86.81 131 VAL A C 1
ATOM 1063 O O . VAL A 1 131 ? 11.429 -2.016 0.319 1.00 86.81 131 VAL A O 1
ATOM 1066 N N . ILE A 1 132 ? 11.748 -4.228 0.610 1.00 88.19 132 ILE A N 1
ATOM 1067 C CA . ILE A 1 132 ? 11.534 -4.219 2.059 1.00 88.19 132 ILE A CA 1
ATOM 1068 C C . ILE A 1 132 ? 12.611 -3.390 2.766 1.00 88.19 132 ILE A C 1
ATOM 1070 O O . ILE A 1 132 ? 12.289 -2.501 3.558 1.00 88.19 132 ILE A O 1
ATOM 1074 N N . ARG A 1 133 ? 13.885 -3.588 2.405 1.00 82.44 133 ARG A N 1
ATOM 1075 C CA . ARG A 1 133 ? 15.003 -2.799 2.951 1.00 82.44 133 ARG A CA 1
ATOM 1076 C C . ARG A 1 133 ? 14.877 -1.314 2.639 1.00 82.44 133 ARG A C 1
ATOM 1078 O O . ARG A 1 133 ? 15.271 -0.480 3.448 1.00 82.44 133 ARG A O 1
ATOM 1085 N N . LYS A 1 134 ? 14.339 -0.954 1.472 1.00 80.12 134 LYS A N 1
ATOM 1086 C CA . LYS A 1 134 ? 14.140 0.447 1.093 1.00 80.12 134 LYS A CA 1
ATOM 1087 C C . LYS A 1 134 ? 13.049 1.109 1.942 1.00 80.12 134 LYS A C 1
ATOM 1089 O O . LYS A 1 134 ? 13.244 2.247 2.365 1.00 80.12 134 LYS A O 1
ATOM 1094 N N . VAL A 1 135 ? 11.951 0.408 2.243 1.00 78.94 135 VAL A N 1
ATOM 1095 C CA . VAL A 1 135 ? 10.902 0.894 3.166 1.00 78.94 135 VAL A CA 1
ATOM 1096 C C . VAL A 1 135 ? 11.480 1.163 4.556 1.00 78.94 135 VAL A C 1
ATOM 1098 O O . VAL A 1 135 ? 11.238 2.229 5.128 1.00 78.94 135 VAL A O 1
ATOM 1101 N N . GLU A 1 136 ? 12.291 0.234 5.063 1.00 75.12 136 GLU A N 1
ATOM 1102 C CA . GLU A 1 136 ? 13.014 0.389 6.326 1.00 75.12 136 GLU A CA 1
ATOM 1103 C C . GLU A 1 136 ? 13.963 1.600 6.277 1.00 75.12 136 GLU A C 1
ATOM 1105 O O . GLU A 1 136 ? 13.877 2.508 7.108 1.00 75.12 136 GLU A O 1
ATOM 1110 N N . LEU A 1 137 ? 14.810 1.681 5.246 1.00 69.50 137 LEU A N 1
ATOM 1111 C CA . LEU A 1 137 ? 15.803 2.741 5.080 1.00 69.50 137 LEU A CA 1
ATOM 1112 C C . LEU A 1 137 ? 15.171 4.126 4.922 1.00 69.50 137 LEU A C 1
ATOM 1114 O O . LEU A 1 137 ? 15.675 5.080 5.504 1.00 69.50 137 LEU A O 1
ATOM 1118 N N . TYR A 1 138 ? 14.058 4.276 4.203 1.00 63.59 138 TYR A N 1
ATOM 1119 C CA . TYR A 1 138 ? 13.393 5.577 4.084 1.00 63.59 138 TYR A CA 1
ATOM 1120 C C . TYR A 1 138 ? 12.900 6.122 5.421 1.00 63.59 138 TYR A C 1
ATOM 1122 O O . TYR A 1 138 ? 12.822 7.336 5.593 1.00 63.59 138 TYR A O 1
ATOM 1130 N N . ARG A 1 139 ? 12.594 5.260 6.390 1.00 60.53 139 ARG A N 1
ATOM 1131 C CA . ARG A 1 139 ? 12.124 5.698 7.709 1.00 60.53 139 ARG A CA 1
ATOM 1132 C C . ARG A 1 139 ? 13.236 5.748 8.753 1.00 60.53 139 ARG A C 1
ATOM 1134 O O . ARG A 1 139 ? 13.156 6.581 9.650 1.00 60.53 139 ARG A O 1
ATOM 1141 N N . VAL A 1 140 ? 14.299 4.960 8.587 1.00 55.47 140 VAL A N 1
ATOM 1142 C CA . VAL A 1 140 ? 15.510 5.033 9.422 1.00 55.47 140 VAL A CA 1
ATOM 1143 C C . VAL A 1 140 ? 16.429 6.192 9.001 1.00 55.47 140 VAL A C 1
ATOM 1145 O O . VAL A 1 140 ? 16.880 6.948 9.856 1.00 55.47 140 VAL A O 1
ATOM 1148 N N . ALA A 1 141 ? 16.685 6.380 7.701 1.00 48.53 141 ALA A N 1
ATOM 1149 C CA . ALA A 1 141 ? 17.659 7.344 7.170 1.00 48.53 141 ALA A CA 1
ATOM 1150 C C . ALA A 1 141 ? 17.077 8.735 6.857 1.00 48.53 141 ALA A C 1
ATOM 1152 O O . ALA A 1 141 ? 17.777 9.731 7.019 1.00 48.53 141 ALA A O 1
ATOM 1153 N N . LEU A 1 142 ? 15.802 8.839 6.452 1.00 48.25 142 LEU A N 1
ATOM 1154 C CA . LEU A 1 142 ? 15.107 10.132 6.281 1.00 48.25 142 LEU A CA 1
ATOM 1155 C C . LEU A 1 142 ? 14.202 10.478 7.469 1.00 48.25 142 LEU A C 1
ATOM 1157 O O . LEU A 1 142 ? 13.351 11.363 7.381 1.00 48.25 142 LEU A O 1
ATOM 1161 N N . GLY A 1 143 ? 14.477 9.853 8.618 1.00 42.47 143 GLY A N 1
ATOM 1162 C CA . GLY A 1 143 ? 13.984 10.211 9.949 1.00 42.47 143 GLY A CA 1
ATOM 1163 C C . GLY A 1 143 ? 14.322 11.641 10.423 1.00 42.47 143 GLY A C 1
ATOM 1164 O O . GLY A 1 143 ? 14.143 11.948 11.599 1.00 42.47 143 GLY A O 1
ATOM 1165 N N . GLY A 1 144 ? 14.828 12.509 9.539 1.00 43.25 144 GLY A N 1
ATOM 1166 C CA . GLY A 1 144 ? 15.028 13.943 9.765 1.00 43.25 144 GLY A CA 1
ATOM 1167 C C . GLY A 1 144 ? 13.731 14.759 9.644 1.00 43.25 144 GLY A C 1
ATOM 1168 O O . GLY A 1 144 ? 12.640 14.209 9.746 1.00 43.25 144 GLY A O 1
ATOM 1169 N N . ILE A 1 145 ? 13.850 16.073 9.403 1.00 36.94 145 ILE A N 1
ATOM 1170 C CA . ILE A 1 145 ? 12.837 17.145 9.591 1.00 36.94 145 ILE A CA 1
ATOM 1171 C C . ILE A 1 145 ? 11.366 16.803 9.237 1.00 36.94 145 ILE A C 1
ATOM 1173 O O . ILE A 1 145 ? 10.467 17.283 9.920 1.00 36.94 145 ILE A O 1
ATOM 1177 N N . PHE A 1 146 ? 11.074 15.959 8.241 1.00 39.44 146 PHE A N 1
ATOM 1178 C CA . PHE A 1 146 ? 9.700 15.535 7.907 1.00 39.44 146 PHE A CA 1
ATOM 1179 C C . PHE A 1 146 ? 9.180 14.360 8.741 1.00 39.44 146 PHE A C 1
ATOM 1181 O O . PHE A 1 146 ? 8.020 14.374 9.157 1.00 39.44 146 PHE A O 1
ATOM 1188 N N . ALA A 1 147 ? 10.036 13.388 9.069 1.00 42.47 147 ALA A N 1
ATOM 1189 C CA . ALA A 1 147 ? 9.740 12.480 10.165 1.00 42.47 147 ALA A CA 1
ATOM 1190 C C . ALA A 1 147 ? 9.686 13.270 11.469 1.00 42.47 147 ALA A C 1
ATOM 1192 O O . ALA A 1 147 ? 8.801 13.000 12.254 1.00 42.47 147 ALA A O 1
ATOM 1193 N N . THR A 1 148 ? 10.518 14.306 11.653 1.00 37.47 148 THR A N 1
ATOM 1194 C CA . THR A 1 148 ? 10.428 15.229 12.791 1.00 37.47 148 THR A CA 1
ATOM 1195 C C . THR A 1 148 ? 9.103 15.987 12.813 1.00 37.47 148 THR A C 1
ATOM 1197 O O . THR A 1 148 ? 8.610 16.220 13.892 1.00 37.47 148 THR A O 1
ATOM 1200 N N . GLN A 1 149 ? 8.445 16.308 11.697 1.00 37.44 149 GLN A N 1
ATOM 1201 C CA . GLN A 1 149 ? 7.096 16.901 11.720 1.00 37.44 149 GLN A CA 1
ATOM 1202 C C . GLN A 1 149 ? 5.984 15.8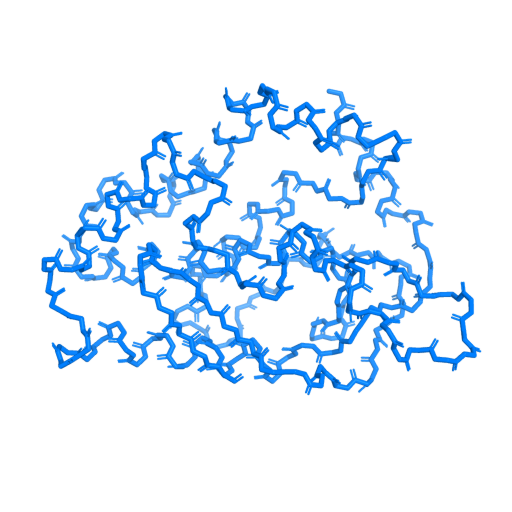83 12.027 1.00 37.44 149 GLN A C 1
ATOM 1204 O O . GLN A 1 149 ? 5.034 16.235 12.721 1.00 37.44 149 GLN A O 1
ATOM 1209 N N . GLN A 1 150 ? 6.132 14.619 11.610 1.00 41.22 150 GLN A N 1
ATOM 1210 C CA . GLN A 1 150 ? 5.322 13.500 12.131 1.00 41.22 150 GLN A CA 1
ATOM 1211 C C . GLN A 1 150 ? 5.672 13.153 13.596 1.00 41.22 150 GLN A C 1
ATOM 1213 O O . GLN A 1 150 ? 4.851 12.621 14.327 1.00 41.22 150 GLN A O 1
ATOM 1218 N N . PHE A 1 151 ? 6.878 13.497 14.055 1.00 35.47 151 PHE A N 1
ATOM 1219 C CA . PHE A 1 151 ? 7.370 13.328 15.427 1.00 35.47 151 PHE A CA 1
ATOM 1220 C C . PHE A 1 151 ? 6.974 14.502 16.341 1.00 35.47 151 PHE A C 1
ATOM 1222 O O . PHE A 1 151 ? 6.829 14.333 17.547 1.00 35.47 151 PHE A O 1
ATOM 1229 N N . LEU A 1 152 ? 6.815 15.700 15.768 1.00 37.06 152 LEU A N 1
ATOM 1230 C CA . LEU A 1 152 ? 6.441 16.958 16.420 1.00 37.06 152 LEU A CA 1
ATOM 1231 C C . LEU A 1 152 ? 4.924 17.143 16.465 1.00 37.06 152 LEU A C 1
ATOM 1233 O O . LEU A 1 152 ? 4.449 17.995 17.218 1.00 37.06 152 LEU A O 1
ATOM 1237 N N . SER A 1 153 ? 4.136 16.344 15.732 1.00 41.69 153 SER A N 1
ATOM 1238 C CA . SER A 1 153 ? 2.776 16.082 16.191 1.00 41.69 153 SER A CA 1
ATOM 1239 C C . SER A 1 153 ? 2.894 15.327 17.509 1.00 41.69 153 SER A C 1
ATOM 1241 O O . SER A 1 153 ? 3.161 14.135 17.529 1.00 41.69 153 SER A O 1
ATOM 1243 N N . LEU A 1 154 ? 2.724 16.057 18.614 1.00 38.00 154 LEU A N 1
ATOM 1244 C CA . LEU A 1 154 ? 2.809 15.632 20.020 1.00 38.00 154 LEU A CA 1
ATOM 1245 C C . LEU A 1 154 ? 1.763 14.570 20.426 1.00 38.00 154 LEU A C 1
ATOM 1247 O O . LEU A 1 154 ? 1.324 14.520 21.575 1.00 38.00 154 LEU A O 1
ATOM 1251 N N . LYS A 1 155 ? 1.318 13.731 19.492 1.00 42.28 155 LYS A N 1
ATOM 1252 C CA . LYS A 1 155 ? 0.472 12.577 19.751 1.00 42.28 155 LYS A CA 1
ATOM 1253 C C . LYS A 1 155 ? 1.263 11.333 19.353 1.00 42.28 155 LYS A C 1
ATOM 1255 O O . LYS A 1 155 ? 1.781 11.301 18.243 1.00 42.28 155 LYS A O 1
ATOM 1260 N N . PRO A 1 156 ? 1.377 10.319 20.227 1.00 48.16 156 PRO A N 1
ATOM 1261 C CA . PRO A 1 156 ? 1.897 9.033 19.785 1.00 48.16 156 PRO A CA 1
ATOM 1262 C C . PRO A 1 156 ? 1.031 8.567 18.609 1.00 48.16 156 PRO A C 1
ATOM 1264 O O . PRO A 1 156 ? -0.187 8.684 18.690 1.00 48.16 156 PRO A O 1
ATOM 1267 N N . ASP A 1 157 ? 1.623 8.089 17.520 1.00 65.12 157 ASP A N 1
ATOM 1268 C CA . ASP A 1 157 ? 0.876 7.522 16.396 1.00 65.12 157 ASP A CA 1
ATOM 1269 C C . ASP A 1 157 ? 0.810 5.997 16.557 1.00 65.12 157 ASP A C 1
ATOM 1271 O O . ASP A 1 157 ? 1.747 5.360 17.031 1.00 65.12 157 ASP A O 1
ATOM 1275 N N . ILE A 1 158 ? -0.324 5.402 16.189 1.00 74.88 158 ILE A N 1
ATOM 1276 C CA . ILE A 1 158 ? -0.552 3.940 16.181 1.00 74.88 158 ILE A CA 1
ATOM 1277 C C . ILE A 1 158 ? 0.183 3.225 15.028 1.00 74.88 158 ILE A C 1
ATOM 1279 O O . ILE A 1 158 ? 0.006 2.029 14.814 1.00 74.88 158 ILE A O 1
ATOM 1283 N N . GLU A 1 159 ? 0.958 3.984 14.257 1.00 78.19 159 GLU A N 1
ATOM 1284 C CA . GLU A 1 159 ? 1.657 3.574 13.047 1.00 78.19 159 GLU A CA 1
ATOM 1285 C C . GLU A 1 159 ? 3.056 3.050 13.382 1.00 78.19 159 GLU A C 1
ATOM 1287 O O . GLU A 1 159 ? 3.762 3.605 14.224 1.00 78.19 159 GLU A O 1
ATOM 1292 N N . THR A 1 160 ? 3.480 2.012 12.673 1.00 79.88 160 THR A N 1
ATOM 1293 C CA . THR A 1 160 ? 4.728 1.282 12.919 1.00 79.88 160 THR A CA 1
ATOM 1294 C C . THR A 1 160 ? 5.517 1.083 11.625 1.00 79.88 160 THR A C 1
ATOM 1296 O O . THR A 1 160 ? 4.960 1.089 10.520 1.00 79.88 160 THR A O 1
ATOM 1299 N N . ILE A 1 161 ? 6.839 0.944 11.740 1.00 79.38 161 ILE A N 1
ATOM 1300 C CA . ILE A 1 161 ? 7.710 0.600 10.610 1.00 79.38 161 ILE A CA 1
ATOM 1301 C C . ILE A 1 161 ? 7.422 -0.840 10.170 1.00 79.38 161 ILE A C 1
ATOM 1303 O O . ILE A 1 161 ? 7.276 -1.079 8.971 1.00 79.38 161 ILE A O 1
ATOM 1307 N N . SER A 1 162 ? 7.272 -1.767 11.122 1.00 84.62 162 SER A N 1
ATOM 1308 C CA . SER A 1 162 ? 6.867 -3.161 10.877 1.00 84.62 162 SER A CA 1
ATOM 1309 C C . SER A 1 162 ? 5.552 -3.247 10.103 1.00 84.62 162 SER A C 1
ATOM 1311 O O . SER A 1 162 ? 5.513 -3.898 9.061 1.00 84.62 162 SER A O 1
ATOM 1313 N N . GLY A 1 163 ? 4.529 -2.485 10.495 1.00 86.69 163 GLY A N 1
ATOM 1314 C CA . GLY A 1 163 ? 3.271 -2.383 9.757 1.00 86.69 163 GLY A CA 1
ATOM 1315 C C . GLY A 1 163 ? 3.437 -1.926 8.306 1.00 86.69 163 GLY A C 1
ATOM 1316 O O . GLY A 1 163 ? 2.906 -2.553 7.390 1.00 86.69 163 GLY A O 1
ATOM 1317 N N . LYS A 1 164 ? 4.224 -0.873 8.053 1.00 86.75 164 LYS A N 1
ATOM 1318 C CA . LYS A 1 164 ? 4.509 -0.394 6.682 1.00 86.75 164 LYS A CA 1
ATOM 1319 C C . LYS A 1 164 ? 5.237 -1.450 5.845 1.00 86.75 164 LYS A C 1
ATOM 1321 O O . LYS A 1 164 ? 4.888 -1.660 4.684 1.00 86.75 164 LYS A O 1
ATOM 1326 N N . ILE A 1 165 ? 6.220 -2.131 6.436 1.00 87.62 165 ILE A N 1
ATOM 1327 C CA . ILE A 1 165 ? 6.942 -3.248 5.810 1.00 87.62 165 ILE A CA 1
ATOM 1328 C C . ILE A 1 165 ? 5.974 -4.385 5.468 1.00 87.62 165 ILE A C 1
ATOM 1330 O O . ILE A 1 165 ? 5.991 -4.889 4.345 1.00 87.62 165 ILE A O 1
ATOM 1334 N N . ALA A 1 166 ? 5.098 -4.757 6.400 1.00 92.38 166 ALA A N 1
ATOM 1335 C CA . ALA A 1 166 ? 4.142 -5.837 6.216 1.00 92.38 166 ALA A CA 1
ATOM 1336 C C . ALA A 1 166 ? 3.126 -5.522 5.107 1.00 92.38 166 ALA A C 1
ATOM 1338 O O . ALA A 1 166 ? 2.803 -6.392 4.300 1.00 92.38 166 ALA A O 1
ATOM 1339 N N . TRP A 1 167 ? 2.675 -4.270 5.000 1.00 93.25 167 TRP A N 1
ATOM 1340 C CA . TRP A 1 167 ? 1.798 -3.824 3.914 1.00 93.25 167 TRP A CA 1
ATOM 1341 C C . TRP A 1 167 ? 2.503 -3.736 2.557 1.00 93.25 167 TRP A C 1
ATOM 1343 O O . TRP A 1 167 ? 1.898 -4.097 1.546 1.00 93.25 167 TRP A O 1
ATOM 1353 N N . ALA A 1 168 ? 3.782 -3.352 2.516 1.00 91.75 168 ALA A N 1
ATOM 1354 C CA . ALA A 1 168 ? 4.592 -3.468 1.303 1.00 91.75 168 ALA A CA 1
ATOM 1355 C C . ALA A 1 168 ? 4.763 -4.938 0.880 1.00 91.75 168 ALA A C 1
ATOM 1357 O O . ALA A 1 168 ? 4.582 -5.270 -0.290 1.00 91.75 168 ALA A O 1
ATOM 1358 N N . ALA A 1 169 ? 5.033 -5.846 1.819 1.00 94.25 169 ALA A N 1
ATOM 1359 C CA . ALA A 1 169 ? 5.113 -7.278 1.532 1.00 94.25 169 ALA A CA 1
ATOM 1360 C C . ALA A 1 169 ? 3.765 -7.851 1.061 1.00 94.25 169 ALA A C 1
ATOM 1362 O O . ALA A 1 169 ? 3.715 -8.636 0.112 1.00 94.25 169 ALA A O 1
ATOM 1363 N N . TYR A 1 170 ? 2.659 -7.433 1.681 1.00 95.81 170 TYR A N 1
ATOM 1364 C CA . TYR A 1 170 ? 1.316 -7.800 1.239 1.00 95.81 170 TYR A CA 1
ATOM 1365 C C . TYR A 1 170 ? 1.072 -7.316 -0.194 1.00 95.81 170 TYR A C 1
ATOM 1367 O O . TYR A 1 170 ? 0.704 -8.119 -1.045 1.00 95.81 170 TYR A O 1
ATOM 1375 N N . GLY A 1 171 ? 1.337 -6.039 -0.489 1.00 94.44 171 GLY A N 1
ATOM 1376 C CA . GLY A 1 171 ? 1.163 -5.453 -1.821 1.00 94.44 171 GLY A CA 1
ATOM 1377 C C . GLY A 1 171 ? 1.991 -6.139 -2.902 1.00 94.44 171 GLY A C 1
ATOM 1378 O O . GLY A 1 171 ? 1.481 -6.377 -3.995 1.00 94.44 171 GLY A O 1
ATOM 1379 N N . TRP A 1 172 ? 3.224 -6.529 -2.570 1.00 95.00 172 TRP A N 1
ATOM 1380 C CA . TRP A 1 172 ? 4.063 -7.362 -3.426 1.00 95.00 172 TRP A CA 1
ATOM 1381 C C . TRP A 1 172 ? 3.341 -8.661 -3.786 1.00 95.00 172 TRP A C 1
ATOM 1383 O O . TRP A 1 172 ? 3.044 -8.915 -4.950 1.00 95.00 172 TRP A O 1
ATOM 1393 N N . ASN A 1 173 ? 2.962 -9.461 -2.792 1.00 95.81 173 ASN A N 1
ATOM 1394 C CA . ASN A 1 173 ? 2.286 -10.740 -3.027 1.00 95.81 173 ASN A CA 1
ATOM 1395 C C . ASN A 1 173 ? 0.910 -10.579 -3.694 1.00 95.81 173 ASN A C 1
ATOM 1397 O O . ASN A 1 173 ? 0.437 -11.479 -4.390 1.00 95.81 173 ASN A O 1
ATOM 1401 N N . TRP A 1 174 ? 0.278 -9.420 -3.515 1.00 94.69 174 TRP A N 1
ATOM 1402 C CA . TRP A 1 174 ? -1.049 -9.140 -4.037 1.00 94.69 174 TRP A CA 1
ATOM 1403 C C . TRP A 1 174 ? -1.102 -8.983 -5.555 1.00 94.69 174 TRP A C 1
ATOM 1405 O O . TRP A 1 174 ? -2.185 -9.021 -6.134 1.00 94.69 174 TRP A O 1
ATOM 1415 N N . VAL A 1 175 ? 0.031 -8.842 -6.244 1.00 91.19 175 VAL A N 1
ATOM 1416 C CA . VAL A 1 175 ? 0.058 -8.842 -7.717 1.00 91.19 175 VAL A CA 1
ATOM 1417 C C . VAL A 1 175 ? -0.340 -10.208 -8.279 1.00 91.19 175 VAL A C 1
ATOM 1419 O O . VAL A 1 175 ? -1.171 -10.279 -9.186 1.00 91.19 175 VAL A O 1
ATOM 1422 N N . THR A 1 176 ? 0.188 -11.294 -7.713 1.00 88.12 176 THR A N 1
ATOM 1423 C CA . THR A 1 176 ? 0.036 -12.658 -8.249 1.00 88.12 176 THR A CA 1
ATOM 1424 C C . THR A 1 176 ? -0.997 -13.500 -7.504 1.00 88.12 176 THR A C 1
ATOM 1426 O O . THR A 1 176 ? -1.543 -14.441 -8.075 1.00 88.12 176 THR A O 1
ATOM 1429 N N . ASN A 1 177 ? -1.332 -13.142 -6.264 1.00 89.81 177 ASN A N 1
ATOM 1430 C CA . ASN A 1 177 ? -2.405 -13.755 -5.486 1.00 89.81 177 ASN A CA 1
ATOM 1431 C C . ASN A 1 177 ? -3.464 -12.690 -5.166 1.00 89.81 177 ASN A C 1
ATOM 1433 O O . ASN A 1 177 ? -3.117 -11.631 -4.668 1.00 89.81 177 ASN A O 1
ATOM 1437 N N . ILE A 1 178 ? -4.748 -12.932 -5.449 1.00 83.38 178 ILE A N 1
ATOM 1438 C CA . ILE A 1 178 ? -5.826 -11.966 -5.149 1.00 83.38 178 ILE A CA 1
ATOM 1439 C C . ILE A 1 178 ? -6.198 -11.929 -3.656 1.00 83.38 178 ILE A C 1
ATOM 1441 O O . ILE A 1 178 ? -6.753 -10.933 -3.179 1.00 83.38 178 ILE A O 1
ATOM 1445 N N . ASP A 1 179 ? -5.843 -12.979 -2.915 1.00 87.12 179 ASP A N 1
ATOM 1446 C CA . ASP A 1 179 ? -6.088 -13.121 -1.482 1.00 87.12 179 ASP A CA 1
ATOM 1447 C C . ASP A 1 179 ? -4.832 -13.619 -0.734 1.00 87.12 179 ASP A C 1
ATOM 1449 O O . ASP A 1 179 ? -4.805 -14.731 -0.205 1.00 87.12 179 ASP A O 1
ATOM 1453 N N . PRO A 1 180 ? -3.733 -12.838 -0.729 1.00 90.44 180 PRO A N 1
ATOM 1454 C CA . PRO A 1 180 ? -2.546 -13.194 0.028 1.00 90.44 180 PRO A CA 1
ATOM 1455 C C . PRO A 1 180 ? -2.827 -13.068 1.534 1.00 90.44 180 PRO A C 1
ATOM 1457 O O . PRO A 1 180 ? -3.728 -12.320 1.932 1.00 90.44 180 PRO A O 1
ATOM 1460 N N . PRO A 1 181 ? -2.054 -13.765 2.388 1.00 90.12 181 PRO A N 1
ATOM 1461 C CA . PRO A 1 181 ? -2.204 -13.662 3.834 1.00 90.12 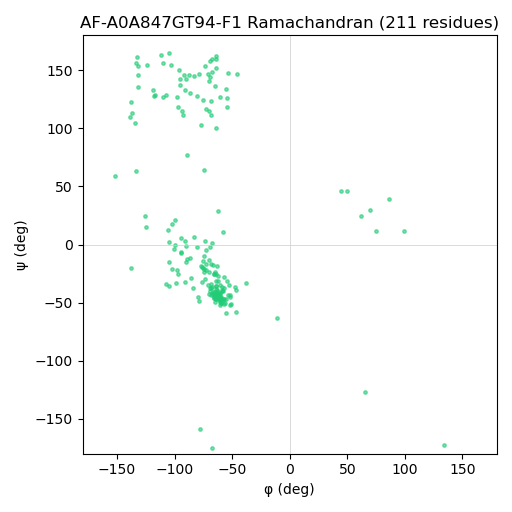181 PRO A CA 1
ATOM 1462 C C . PRO A 1 181 ? -2.104 -12.210 4.300 1.00 90.12 181 PRO A C 1
ATOM 1464 O O . PRO A 1 181 ? -1.131 -11.519 3.998 1.00 90.12 181 PRO A O 1
ATOM 1467 N N . LEU A 1 182 ? -3.115 -11.748 5.033 1.00 91.44 182 LEU A N 1
ATOM 1468 C CA . LEU A 1 182 ? -3.119 -10.408 5.610 1.00 91.44 182 LEU A CA 1
ATOM 1469 C C . LEU A 1 182 ? -2.058 -10.278 6.703 1.00 91.44 182 LEU A C 1
ATOM 1471 O O . LEU A 1 182 ? -1.838 -11.241 7.440 1.00 91.44 182 LEU A O 1
ATOM 1475 N N . PRO A 1 183 ? -1.477 -9.082 6.896 1.00 91.69 183 PRO A N 1
ATOM 1476 C CA . PRO A 1 183 ? -0.571 -8.815 8.006 1.00 91.69 183 PRO A CA 1
ATOM 1477 C C . PRO A 1 183 ? -1.358 -8.677 9.321 1.00 91.69 183 PRO A C 1
ATOM 1479 O O . PRO A 1 183 ? -1.429 -7.609 9.917 1.00 91.69 183 PRO A O 1
ATOM 1482 N N . THR A 1 184 ? -2.021 -9.742 9.776 1.00 87.56 184 THR A N 1
ATOM 1483 C CA . THR A 1 184 ? -2.967 -9.694 10.907 1.00 87.56 184 THR A CA 1
ATOM 1484 C C . THR A 1 184 ? -2.320 -9.342 12.242 1.00 87.56 184 THR A C 1
ATOM 1486 O O . THR A 1 184 ? -3.005 -8.839 13.131 1.00 87.56 184 THR A O 1
ATOM 1489 N N . GLU A 1 185 ? -1.019 -9.585 12.390 1.00 87.19 185 GLU A N 1
ATOM 1490 C CA . GLU A 1 185 ? -0.238 -9.164 13.561 1.00 87.19 185 GLU A CA 1
ATOM 1491 C C . GLU A 1 185 ? -0.133 -7.635 13.655 1.00 87.19 185 GLU A C 1
ATOM 1493 O O . GLU A 1 185 ? -0.060 -7.081 14.750 1.00 87.19 185 GLU A O 1
ATOM 1498 N N . GLU A 1 186 ? -0.245 -6.953 12.514 1.00 90.06 186 GLU A N 1
ATOM 1499 C CA . GLU A 1 186 ? -0.197 -5.496 12.396 1.00 90.06 186 GLU A CA 1
ATOM 1500 C C . GLU A 1 186 ? -1.571 -4.833 12.516 1.00 90.06 186 GLU A C 1
ATOM 1502 O O . GLU A 1 186 ? -1.673 -3.605 12.470 1.00 90.06 186 GLU A O 1
ATOM 1507 N N . ALA A 1 187 ? -2.634 -5.622 12.684 1.00 91.94 187 ALA A N 1
ATOM 1508 C CA . ALA A 1 187 ? -3.965 -5.100 12.962 1.00 91.94 187 ALA A CA 1
ATOM 1509 C C . ALA A 1 187 ? -4.070 -4.578 14.404 1.00 91.94 187 ALA A C 1
ATOM 1511 O O . ALA A 1 187 ? -3.406 -5.069 15.324 1.00 91.94 187 ALA A O 1
ATOM 1512 N N . ILE A 1 188 ? -4.975 -3.625 14.625 1.00 91.25 188 ILE A N 1
ATOM 1513 C CA . ILE A 1 188 ? -5.402 -3.234 15.973 1.00 91.25 188 ILE A CA 1
ATOM 1514 C C . ILE A 1 188 ? -6.231 -4.380 16.554 1.00 91.25 188 ILE A C 1
ATOM 1516 O O . ILE A 1 188 ? -7.297 -4.714 16.038 1.00 91.25 188 ILE A O 1
ATOM 1520 N N . GLN A 1 189 ? -5.730 -5.002 17.620 1.00 90.75 189 GLN A N 1
ATOM 1521 C CA . GLN A 1 189 ? -6.249 -6.291 18.092 1.00 90.75 189 GLN A CA 1
ATOM 1522 C C . GLN A 1 189 ? -7.620 -6.187 18.777 1.00 90.75 189 GLN A C 1
ATOM 1524 O O . GLN A 1 189 ? -8.415 -7.118 18.685 1.00 90.75 189 GLN A O 1
ATOM 1529 N N . ASN A 1 190 ? -7.917 -5.051 19.416 1.00 89.44 190 ASN A N 1
ATOM 1530 C CA . ASN A 1 190 ? -9.153 -4.847 20.185 1.00 89.44 190 ASN A CA 1
ATOM 1531 C C . ASN A 1 190 ? -10.172 -3.940 19.475 1.00 89.44 190 ASN A C 1
ATOM 1533 O O . ASN A 1 190 ? -11.139 -3.487 20.091 1.00 89.44 190 ASN A O 1
ATOM 1537 N N . ALA A 1 191 ? -9.964 -3.663 18.188 1.00 89.62 191 ALA A N 1
ATOM 1538 C CA . ALA A 1 191 ? -10.859 -2.830 17.398 1.00 89.62 191 ALA A CA 1
ATOM 1539 C C . ALA A 1 191 ? -11.927 -3.660 16.673 1.00 89.62 191 ALA A C 1
ATOM 1541 O O .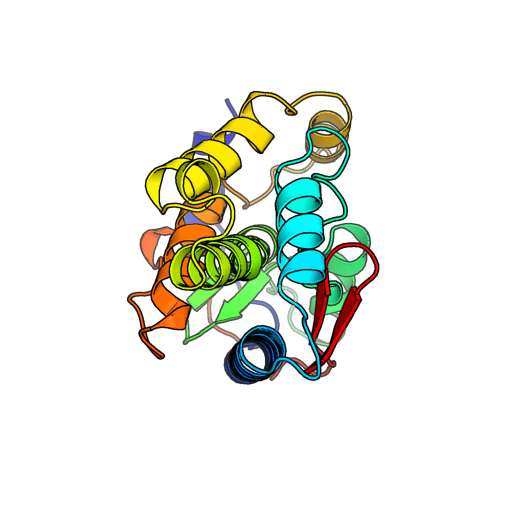 ALA A 1 191 ? -11.678 -4.778 16.214 1.00 89.62 191 ALA A O 1
ATOM 1542 N N . ARG A 1 192 ? -13.120 -3.084 16.530 1.00 91.62 192 ARG A N 1
ATOM 1543 C CA . ARG A 1 192 ? -14.227 -3.652 15.758 1.00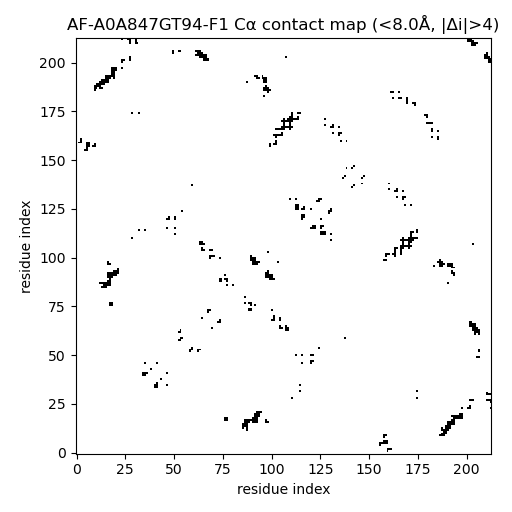 91.62 192 ARG A CA 1
ATOM 1544 C C . ARG A 1 192 ? -14.157 -3.155 14.309 1.00 91.62 192 ARG A C 1
ATOM 1546 O O . ARG A 1 192 ? -13.983 -1.957 14.099 1.00 91.62 192 ARG A O 1
ATOM 1553 N N . PRO A 1 193 ? -14.290 -4.038 13.306 1.00 91.31 193 PRO A N 1
ATOM 1554 C CA . PRO A 1 193 ? -14.304 -3.641 11.902 1.00 91.31 193 PRO A CA 1
ATOM 1555 C C . PRO A 1 193 ? -15.590 -2.895 11.548 1.00 91.31 193 PRO A C 1
ATOM 1557 O O . PRO A 1 193 ? -16.673 -3.264 12.006 1.00 91.31 193 PRO A O 1
ATOM 1560 N N . ASP A 1 194 ? -15.475 -1.857 10.725 1.00 89.06 194 ASP A N 1
ATOM 1561 C CA . ASP A 1 194 ? -16.610 -1.101 10.195 1.00 89.06 194 ASP A CA 1
ATOM 1562 C C . ASP A 1 194 ? -17.275 -1.828 9.032 1.00 89.06 194 ASP A C 1
ATOM 1564 O O . ASP A 1 194 ? -16.650 -2.537 8.240 1.00 89.06 194 ASP A O 1
ATOM 1568 N N . THR A 1 195 ? -18.584 -1.655 8.954 1.00 88.19 195 THR A N 1
ATOM 1569 C CA . THR A 1 195 ? -19.426 -2.174 7.880 1.00 88.19 195 THR A CA 1
ATOM 1570 C C . THR A 1 195 ? -19.704 -1.109 6.825 1.00 88.19 195 THR A C 1
ATOM 1572 O O . THR A 1 195 ? -19.979 -1.459 5.670 1.00 88.19 195 THR A O 1
ATOM 1575 N N . VAL A 1 196 ? -19.580 0.175 7.186 1.00 88.31 196 VAL A N 1
ATOM 1576 C CA . VAL A 1 196 ? -19.797 1.301 6.279 1.00 88.31 196 VAL A CA 1
ATOM 1577 C C . VAL A 1 196 ? -18.694 1.314 5.230 1.00 88.31 196 VAL A C 1
ATOM 1579 O O . VAL A 1 196 ? -17.504 1.330 5.540 1.00 88.31 196 VAL A O 1
ATOM 1582 N N . LEU A 1 197 ? -19.093 1.265 3.961 1.00 87.81 197 LEU A N 1
ATOM 1583 C CA . LEU A 1 197 ? -18.162 1.269 2.839 1.00 87.81 197 LEU A CA 1
ATOM 1584 C C . LEU A 1 197 ? -17.505 2.632 2.669 1.00 87.81 197 LEU A C 1
ATOM 1586 O O . LEU A 1 197 ? -18.134 3.668 2.865 1.00 87.81 197 LEU A O 1
ATOM 1590 N N . TRP A 1 198 ? -16.257 2.599 2.215 1.00 85.44 198 TRP A N 1
ATOM 1591 C CA . TRP A 1 198 ? -15.533 3.783 1.789 1.00 85.44 198 TRP A CA 1
ATOM 1592 C C . TRP A 1 198 ? -16.327 4.550 0.710 1.00 85.44 198 TRP A C 1
ATOM 1594 O O . TRP A 1 198 ? -16.576 3.989 -0.363 1.00 85.44 198 TRP A O 1
ATOM 1604 N N . PRO A 1 199 ? -16.730 5.811 0.967 1.00 78.94 199 PRO A N 1
ATOM 1605 C CA . PRO A 1 199 ? -17.690 6.515 0.115 1.00 78.94 199 PRO A CA 1
ATOM 1606 C C . PRO A 1 199 ? -17.049 7.249 -1.072 1.00 78.94 199 PRO A C 1
ATOM 1608 O O . PRO A 1 199 ? -17.759 7.695 -1.972 1.00 78.94 199 PRO A O 1
ATOM 1611 N N . HIS A 1 200 ? -15.721 7.394 -1.096 1.00 77.00 200 HIS A N 1
ATOM 1612 C CA . HIS A 1 200 ? -15.009 8.190 -2.101 1.00 77.00 200 HIS A CA 1
ATOM 1613 C C . HIS A 1 200 ? -14.300 7.325 -3.153 1.00 77.00 200 HIS A C 1
ATOM 1615 O O . HIS A 1 200 ? -14.102 6.123 -2.974 1.00 77.00 200 HIS A O 1
ATOM 1621 N N . GLY A 1 201 ? -13.889 7.934 -4.267 1.00 78.12 201 GLY A N 1
ATOM 1622 C CA . GLY A 1 201 ? -12.913 7.296 -5.149 1.00 78.12 201 GLY A CA 1
ATOM 1623 C C . GLY A 1 201 ? -11.571 7.117 -4.432 1.00 78.12 201 GLY A C 1
ATOM 1624 O O . GLY A 1 201 ? -11.265 7.886 -3.520 1.00 78.12 201 GLY A O 1
ATOM 1625 N N . MET A 1 202 ? -10.799 6.100 -4.813 1.00 83.50 202 MET A N 1
ATOM 1626 C CA . MET A 1 202 ? -9.397 5.971 -4.396 1.00 83.50 202 MET A CA 1
ATOM 1627 C C . MET A 1 202 ? -8.495 6.203 -5.597 1.00 83.50 202 MET A C 1
ATOM 1629 O O . MET A 1 202 ? -8.664 5.554 -6.624 1.00 83.50 202 MET A O 1
ATOM 1633 N N . THR A 1 203 ? -7.534 7.108 -5.474 1.00 76.25 203 THR A N 1
ATOM 1634 C CA . THR A 1 203 ? -6.571 7.441 -6.515 1.00 76.25 203 THR A CA 1
ATOM 1635 C C . THR A 1 203 ? -5.147 7.139 -6.054 1.00 76.25 203 THR A C 1
ATOM 1637 O O . THR A 1 203 ? -4.746 7.460 -4.943 1.00 76.25 203 THR A O 1
ATOM 1640 N N . ALA A 1 204 ? -4.363 6.480 -6.898 1.00 71.31 204 ALA A N 1
ATOM 1641 C CA . ALA A 1 204 ? -2.933 6.277 -6.741 1.00 71.31 204 ALA A CA 1
ATOM 1642 C C . ALA A 1 204 ? -2.182 7.356 -7.523 1.00 71.31 204 ALA A C 1
ATOM 1644 O O . ALA A 1 204 ? -2.525 7.632 -8.676 1.00 71.31 204 ALA A O 1
ATOM 1645 N N . HIS A 1 205 ? -1.130 7.915 -6.927 1.00 66.00 205 HIS A N 1
ATOM 1646 C CA . HIS A 1 205 ? -0.180 8.762 -7.647 1.00 66.00 205 HIS A CA 1
ATOM 1647 C C . HIS A 1 205 ? 1.116 8.036 -7.954 1.00 66.00 205 HIS A C 1
ATOM 1649 O O . HIS A 1 205 ? 1.507 7.105 -7.260 1.00 66.00 205 HIS A O 1
ATOM 1655 N N . ALA A 1 206 ? 1.776 8.489 -9.009 1.00 59.47 206 ALA A N 1
ATOM 1656 C CA . ALA A 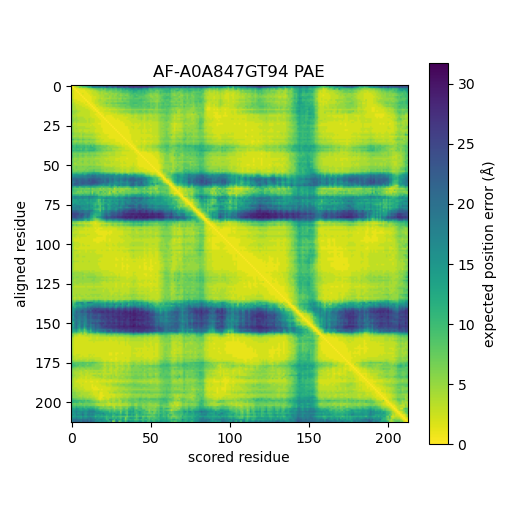1 206 ? 2.767 7.723 -9.728 1.00 59.47 206 ALA A CA 1
ATOM 1657 C C . ALA A 1 206 ? 3.808 8.641 -10.388 1.00 59.47 206 ALA A C 1
ATOM 1659 O O . ALA A 1 206 ? 3.920 8.696 -11.612 1.00 59.47 206 ALA A O 1
ATOM 1660 N N . GLY A 1 207 ? 4.500 9.454 -9.584 1.00 57.41 207 GLY A N 1
ATOM 1661 C CA . GLY A 1 207 ? 5.126 10.673 -10.108 1.00 57.41 207 GLY A CA 1
ATOM 1662 C C . GLY A 1 207 ? 4.033 11.638 -10.581 1.00 57.41 207 GLY A C 1
ATOM 1663 O O . GLY A 1 207 ? 3.086 11.885 -9.835 1.00 57.41 207 GLY A O 1
ATOM 1664 N N . ASP A 1 208 ? 4.111 12.114 -11.824 1.00 56.44 208 ASP A N 1
ATOM 1665 C CA . ASP A 1 208 ? 3.075 12.971 -12.430 1.00 56.44 208 ASP A CA 1
ATOM 1666 C C . ASP A 1 208 ? 1.798 12.205 -12.835 1.00 56.44 208 ASP A C 1
ATOM 1668 O O . ASP A 1 208 ? 0.781 12.811 -13.182 1.00 56.44 208 ASP A O 1
ATOM 1672 N N . PHE A 1 209 ? 1.811 10.868 -12.793 1.00 58.12 209 PHE A N 1
ATOM 1673 C CA . PHE A 1 209 ? 0.655 10.056 -13.171 1.00 58.12 209 PHE A CA 1
ATOM 1674 C C . PHE A 1 209 ? -0.355 9.913 -12.020 1.00 58.12 209 PHE A C 1
ATOM 1676 O O . PHE A 1 209 ? 0.010 9.842 -10.845 1.00 58.12 209 PHE A O 1
ATOM 1683 N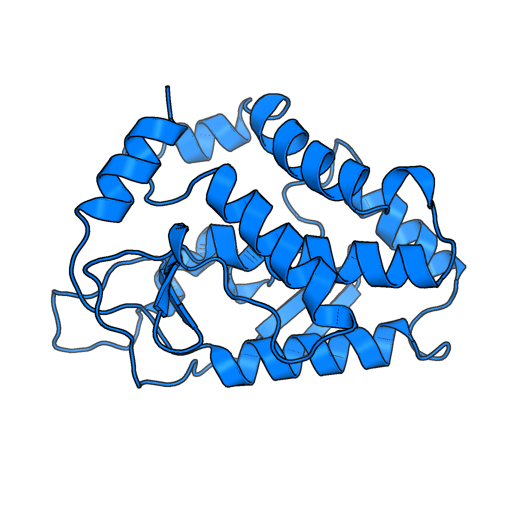 N . THR A 1 210 ? -1.645 9.867 -12.364 1.00 61.28 210 THR A N 1
ATOM 1684 C CA . THR A 1 210 ? -2.762 9.702 -11.419 1.00 61.28 210 THR A CA 1
ATOM 1685 C C . THR A 1 210 ? -3.705 8.609 -11.914 1.00 61.28 210 THR A C 1
ATOM 1687 O O . THR A 1 210 ? -4.060 8.577 -13.090 1.00 61.28 210 THR A O 1
ATOM 1690 N N . ALA A 1 211 ? -4.124 7.725 -11.011 1.00 59.09 211 ALA A N 1
ATOM 1691 C CA . ALA A 1 211 ? -4.786 6.465 -11.327 1.00 59.09 211 ALA A CA 1
ATOM 1692 C C . ALA A 1 211 ? -5.975 6.221 -10.374 1.00 59.09 211 ALA A C 1
ATOM 1694 O O . ALA A 1 211 ? -5.734 6.037 -9.194 1.00 59.09 211 ALA A O 1
ATOM 1695 N N . GLY A 1 212 ? -7.239 6.221 -10.826 1.00 61.16 212 GLY A N 1
ATOM 1696 C CA . GLY A 1 212 ? -8.432 6.168 -9.947 1.00 61.16 212 GLY A CA 1
ATOM 1697 C C . GLY A 1 212 ? -9.286 4.885 -9.942 1.00 61.16 212 GLY A C 1
ATOM 1698 O O . GLY A 1 212 ? -9.326 4.142 -10.922 1.00 61.16 212 GLY A O 1
ATOM 1699 N N . ALA A 1 213 ? -10.019 4.663 -8.846 1.00 56.91 213 ALA A N 1
ATOM 1700 C CA . ALA A 1 213 ? -10.981 3.579 -8.605 1.00 56.91 213 ALA A CA 1
ATOM 1701 C C . ALA A 1 213 ? -12.286 4.062 -7.948 1.00 56.91 213 ALA A C 1
ATOM 1703 O O . ALA A 1 213 ? -12.241 4.943 -7.061 1.00 56.91 213 ALA A O 1
#

Sequence (213 aa):
MNEFTGLLRKKHEYGQGGYRADVKLLQLRNSFVNWWRNPSYFSRSEKQAVINELHSISSPARSWDIHELVGSKKRLWTEHVTGVDDVIANTLTYKGKVFPVAEVNYLLWGLVNHLAFEDGIAVAQTNFDSVIRKVELYRVALGGIFATQQFLSLKPDIETISGKIAWAAYGWNWVTNIDPPLPTEEAIQNARPDTVLWPHGMTAHAGDFTAGA